Protein 1T1V (pdb70)

Organism: Mus musculus (NCBI:txid10090)

CATH classification: 3.40.30.10

Radius of gyration: 17.78 Å; Cα contacts (8 Å, |Δi|>4): 294; chains: 2; bounding box: 45×45×35 Å

B-factor: mean 20.64, std 8.02, range [5.97, 67.86]

Nearest PDB structures (foldseek):
  1t1v-assembly1_B  TM=9.843E-01  e=9.933E-17  Mus musculus
  1j0f-assembly1_A  TM=9.721E-01  e=2.301E-14  Mus musculus
  1sj6-assembly1_A  TM=8.785E-01  e=2.869E-13  Homo sapiens
  1u6t-assembly1_A  TM=9.109E-01  e=6.635E-08  Homo sapiens
  1wry-assembly1_A  TM=9.064E-01  e=1.681E-07  Homo sapiens

Foldseek 3Di:
DQLKEWEAAPDDPDPVRVVLQVVVVVVCVVVVHDYHYHHPVVDVVVVVLQCVLAVHNPDDDGWMARNSHTLGHSVSCVVCVVVVNNCVSNVVD/DAWKEWEAAPDDPDPVRVVLQVVLVVVCVVVVHDYHYHHCPPPVVSVVLQCVLQVHNPDDDGWMATHSHGLGHSVVCVVCVVVVNNCVSRVND

Solvent-accessible surface area: 10236 Å² total; per-residue (Å²): 211,26,29,3,43,0,0,8,13,76,113,29,88,27,177,121,25,106,40,53,26,34,5,0,17,62,2,0,45,6,66,148,22,90,51,112,103,14,34,14,53,140,64,86,64,49,84,86,66,2,66,105,40,19,66,69,112,172,8,64,6,3,7,0,1,24,32,134,94,63,16,0,50,42,111,86,0,15,78,4,4,78,126,98,36,10,115,117,29,0,108,61,103,137,109,19,4,56,0,2,10,13,79,103,37,76,40,185,116,21,98,42,38,18,27,7,0,19,60,1,0,47,4,46,168,27,150,43,60,97,21,65,15,33,176,64,98,73,61,86,65,70,2,60,101,28,16,68,55,114,168,6,68,8,3,11,0,0,22,28,118,123,76,16,0,48,45,132,89,0,15,85,3,8,76,121,84,57,7,76,103,24,0,107,76,97

Structure (mmCIF, N/CA/C/O backbone):
data_1T1V
#
_entry.id   1T1V
#
_cell.length_a   29.624
_cell.length_b   80.380
_cell.length_c   34.660
_cell.angle_alpha   90.00
_cell.angle_beta   93.96
_cell.angle_gamma   90.00
#
_symmetry.space_group_name_H-M   'P 1 21 1'
#
loop_
_entity.id
_entity.type
_entity.pdbx_description
1 polymer 'SH3 domain-binding glutamic acid-rich protein-like 3'
2 non-polymer GLYCEROL
3 non-polymer 'SULFATE ION'
4 non-polymer 'ACETIC ACID'
5 water water
#
loop_
_atom_site.group_PDB
_atom_site.id
_atom_site.type_symbol
_atom_site.label_atom_id
_atom_site.label_alt_id
_atom_site.label_comp_id
_atom_site.label_asym_id
_atom_site.label_entity_id
_atom_site.label_seq_id
_atom_site.pdbx_PDB_ins_code
_atom_site.Cartn_x
_atom_site.Cartn_y
_atom_site.Cartn_z
_atom_site.occupancy
_atom_site.B_iso_or_equiv
_atom_site.auth_seq_id
_atom_site.auth_comp_id
_atom_site.auth_asym_id
_atom_site.auth_atom_id
_atom_site.pdbx_PDB_model_num
ATOM 1 N N . MET A 1 1 ? -9.958 3.282 29.519 1.00 40.27 1 MET A N 1
ATOM 2 C CA . MET A 1 1 ? -10.152 4.583 28.798 1.00 40.69 1 MET A CA 1
ATOM 3 C C . MET A 1 1 ? -9.033 5.572 29.205 1.00 39.45 1 MET A C 1
ATOM 4 O O . MET A 1 1 ? -8.810 5.800 30.400 1.00 40.45 1 MET A O 1
ATOM 9 N N . SER A 1 2 ? -8.351 6.132 28.200 1.00 36.46 2 SER A N 1
ATOM 10 C CA . SER A 1 2 ? -7.182 6.992 28.382 1.00 34.25 2 SER A CA 1
ATOM 11 C C . SER A 1 2 ? -7.469 8.461 28.127 1.00 31.08 2 SER A C 1
ATOM 12 O O . SER A 1 2 ? -6.834 9.333 28.738 1.00 29.71 2 SER A O 1
ATOM 15 N N . GLY A 1 3 ? -8.388 8.719 27.190 1.00 26.84 3 GLY A N 1
ATOM 16 C CA . GLY A 1 3 ? -8.576 10.015 26.560 1.00 24.98 3 GLY A CA 1
ATOM 17 C C . GLY A 1 3 ? -7.677 10.158 25.322 1.00 21.92 3 GLY A C 1
ATOM 18 O O . GLY A 1 3 ? -7.815 11.127 24.574 1.00 21.64 3 GLY A O 1
ATOM 19 N N . LEU A 1 4 ? -6.743 9.224 25.168 1.00 20.67 4 LEU A N 1
ATOM 20 C CA . LEU A 1 4 ? -5.771 9.238 24.056 1.00 18.52 4 LEU A CA 1
ATOM 21 C C . LEU A 1 4 ? -6.439 8.896 22.733 1.00 18.09 4 LEU A C 1
ATOM 22 O O . LEU A 1 4 ? -7.242 8.015 22.673 1.00 17.77 4 LEU A O 1
ATOM 27 N N . ARG A 1 5 ? -6.107 9.673 21.732 1.00 15.51 5 ARG A N 1
ATOM 28 C CA . ARG A 1 5 ? -6.521 9.427 20.334 1.00 16.22 5 ARG A CA 1
ATOM 29 C C . ARG A 1 5 ? -5.294 9.457 19.445 1.00 15.76 5 ARG A C 1
ATOM 30 O O . ARG A 1 5 ? -4.428 10.304 19.575 1.00 15.67 5 ARG A O 1
ATOM 38 N N . VAL A 1 6 ? -5.275 8.552 18.491 1.00 14.53 6 VAL A N 1
ATOM 39 C CA . VAL A 1 6 ? -4.209 8.554 17.499 1.00 12.48 6 VAL A CA 1
ATOM 40 C C . VAL A 1 6 ? -4.861 8.775 16.149 1.00 13.62 6 VAL A C 1
ATOM 41 O O . VAL A 1 6 ? -5.641 7.942 15.694 1.00 15.36 6 VAL A O 1
ATOM 45 N N . TYR A 1 7 ? -4.534 9.901 15.503 1.00 12.23 7 TYR A N 1
ATOM 46 C CA . TYR A 1 7 ? -5.027 10.161 14.138 1.00 12.13 7 TYR A CA 1
ATOM 47 C C . TYR A 1 7 ? -4.211 9.322 13.157 1.00 14.70 7 TYR A C 1
ATOM 48 O O . TYR A 1 7 ? -2.993 9.257 13.236 1.00 13.92 7 TYR A O 1
ATOM 57 N N . SER A 1 8 ? -4.923 8.683 12.249 1.00 13.30 8 SER A N 1
ATOM 58 C CA . SER A 1 8 ? -4.396 7.731 11.322 1.00 15.25 8 SER A CA 1
ATOM 59 C C . SER A 1 8 ? -5.173 7.900 10.050 1.00 16.27 8 SER A C 1
ATOM 60 O O . SER A 1 8 ? -6.151 8.608 10.041 1.00 17.41 8 SER A O 1
ATOM 63 N N . THR A 1 9 ? -4.712 7.214 9.022 1.00 16.66 9 THR A N 1
ATOM 64 C CA . THR A 1 9 ? -5.485 7.082 7.789 1.00 16.02 9 THR A CA 1
ATOM 65 C C . THR A 1 9 ? -5.460 5.643 7.299 1.00 17.17 9 THR A C 1
ATOM 66 O O . THR A 1 9 ? -4.444 4.936 7.333 1.00 17.88 9 THR A O 1
ATOM 70 N N . SER A 1 10 ? -6.599 5.241 6.763 1.00 16.22 10 SER A N 1
ATOM 71 C CA . SER A 1 10 ? -6.778 3.889 6.304 1.00 18.09 10 SER A CA 1
ATOM 72 C C . SER A 1 10 ? -6.536 3.784 4.798 1.00 17.94 10 SER A C 1
ATOM 73 O O . SER A 1 10 ? -6.474 2.682 4.245 1.00 18.93 10 SER A O 1
ATOM 76 N N . VAL A 1 11 ? -6.336 4.936 4.183 1.00 19.70 11 VAL A N 1
ATOM 77 C CA . VAL A 1 11 ? -6.159 5.013 2.758 1.00 20.52 11 VAL A CA 1
ATOM 78 C C . VAL A 1 11 ? -5.090 6.049 2.460 1.00 19.75 11 VAL A C 1
ATOM 79 O O . VAL A 1 11 ? -5.326 7.237 2.629 1.00 21.67 11 VAL A O 1
ATOM 83 N N . THR A 1 12 ? -3.916 5.615 2.031 1.00 21.35 12 THR A N 1
ATOM 84 C CA . THR A 1 12 ? -2.843 6.521 1.641 1.00 22.25 12 THR A CA 1
ATOM 85 C C . THR A 1 12 ? -1.859 5.801 0.759 1.00 23.38 12 THR A C 1
ATOM 86 O O . THR A 1 12 ? -1.637 4.589 0.881 1.00 24.11 12 THR A O 1
ATOM 90 N N . GLY A 1 13 ? -1.237 6.566 -0.133 1.00 25.21 13 GLY A N 1
ATOM 91 C CA . GLY A 1 13 ? -0.170 6.049 -0.935 1.00 25.07 13 GLY A CA 1
ATOM 92 C C . GLY A 1 13 ? 1.191 6.322 -0.353 1.00 25.53 13 GLY A C 1
ATOM 93 O O . GLY A 1 13 ? 2.190 6.022 -0.981 1.00 26.90 13 GLY A O 1
ATOM 94 N N . SER A 1 14 ? 1.259 6.853 0.859 1.00 24.25 14 SER A N 1
ATOM 95 C CA . SER A 1 14 ? 2.548 7.214 1.441 1.00 24.46 14 SER A CA 1
ATOM 96 C C . SER A 1 14 ? 3.028 6.042 2.303 1.00 25.18 14 SER A C 1
ATOM 97 O O . SER A 1 14 ? 2.340 5.629 3.240 1.00 24.99 14 SER A O 1
ATOM 100 N N . ARG A 1 15 ? 4.164 5.482 1.929 1.00 25.95 15 ARG A N 1
ATOM 101 C CA . ARG A 1 15 ? 4.845 4.424 2.680 1.00 27.19 15 ARG A CA 1
ATOM 102 C C . ARG A 1 15 ? 5.311 4.961 4.039 1.00 26.08 15 ARG A C 1
ATOM 103 O O . ARG A 1 15 ? 5.375 4.218 5.035 1.00 27.19 15 ARG A O 1
ATOM 111 N N . GLU A 1 16 ? 5.663 6.234 4.066 1.00 25.39 16 GLU A N 1
ATOM 112 C CA . GLU A 1 16 ? 6.143 6.865 5.303 1.00 25.36 16 GLU A CA 1
ATOM 113 C C . GLU A 1 16 ? 4.996 6.956 6.308 1.00 23.18 16 GLU A C 1
ATOM 114 O O . GLU A 1 16 ? 5.202 6.696 7.470 1.00 22.33 16 GLU A O 1
ATOM 120 N N . ILE A 1 17 ? 3.810 7.366 5.868 1.00 20.36 17 ILE A N 1
ATOM 121 C CA . ILE A 1 17 ? 2.680 7.487 6.800 1.00 19.58 17 ILE A CA 1
ATOM 122 C C . ILE A 1 17 ? 2.302 6.095 7.321 1.00 19.52 17 ILE A C 1
ATOM 123 O O . ILE A 1 17 ? 2.064 5.932 8.511 1.00 18.59 17 ILE A O 1
ATOM 128 N N . LYS A 1 18 ? 2.217 5.122 6.427 1.00 18.64 18 LYS A N 1
ATOM 129 C CA . LYS A 1 18 ? 1.850 3.761 6.807 1.00 19.21 18 LYS A CA 1
ATOM 130 C C . LYS A 1 18 ? 2.816 3.211 7.85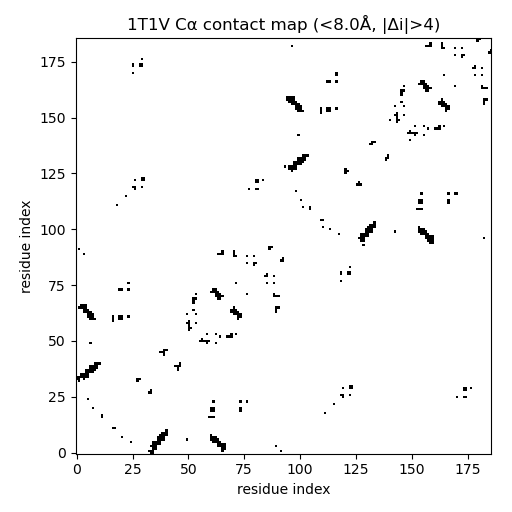2 1.00 19.52 18 LYS A C 1
ATOM 131 O O . LYS A 1 18 ? 2.383 2.657 8.833 1.00 19.62 18 LYS A O 1
ATOM 137 N N . SER A 1 19 ? 4.085 3.420 7.622 1.00 20.61 19 SER A N 1
ATOM 138 C CA . SER A 1 19 ? 5.133 2.908 8.469 1.00 21.06 19 SER A CA 1
ATOM 139 C C . SER A 1 19 ? 5.055 3.578 9.803 1.00 19.10 19 SER A C 1
ATOM 140 O O . SER A 1 19 ? 5.073 2.906 10.832 1.00 19.33 19 SER A O 1
ATOM 143 N N . GLN A 1 20 ? 4.920 4.889 9.807 1.00 17.25 20 GLN A N 1
ATOM 144 C CA . GLN A 1 20 ? 4.945 5.710 11.013 1.00 16.13 20 GLN A CA 1
ATOM 145 C C . GLN A 1 20 ? 3.728 5.481 11.908 1.00 16.10 20 GLN A C 1
ATOM 146 O O . GLN A 1 20 ? 3.837 5.339 13.139 1.00 14.10 20 GLN A O 1
ATOM 152 N N . GLN A 1 21 ? 2.535 5.450 11.331 1.00 14.20 21 GLN A N 1
ATOM 153 C CA . GLN A 1 21 ? 1.354 5.217 12.091 1.00 14.51 21 GLN A CA 1
ATOM 154 C C . GLN A 1 21 ? 1.351 3.776 12.639 1.00 16.70 21 GLN A C 1
ATOM 155 O O . GLN A 1 21 ? 0.894 3.589 13.768 1.00 16.25 21 GLN A O 1
ATOM 161 N N . SER A 1 22 ? 1.947 2.819 11.922 1.00 17.77 22 SER A N 1
ATOM 162 C CA . SER A 1 22 ? 1.983 1.423 12.391 1.00 19.69 22 SER A CA 1
ATOM 163 C C . SER A 1 22 ? 2.906 1.380 13.626 1.00 17.85 22 SER A C 1
ATOM 164 O O . SER A 1 22 ? 2.570 0.750 14.641 1.00 19.58 22 SER A O 1
ATOM 167 N N . GLU A 1 23 ? 4.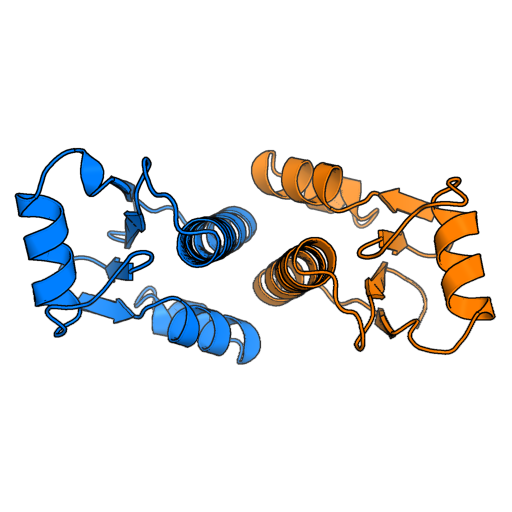031 2.032 13.514 1.00 17.91 23 GLU A N 1
ATOM 168 C CA . GLU A 1 23 ? 5.008 2.005 14.605 1.00 17.78 23 GLU A CA 1
ATOM 169 C C . GLU A 1 23 ? 4.426 2.621 15.892 1.00 17.14 23 GLU A C 1
ATOM 170 O O . GLU A 1 23 ? 4.534 2.033 16.991 1.00 15.55 23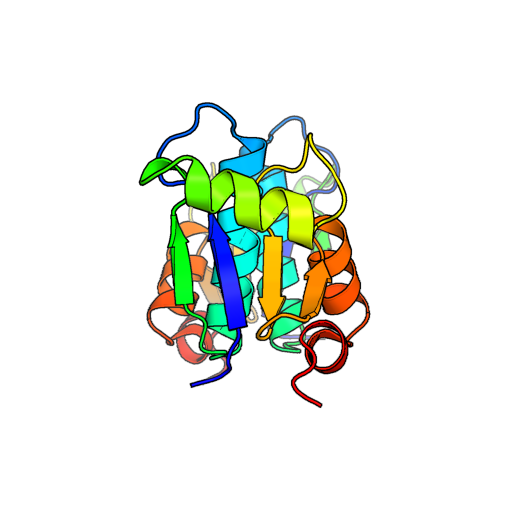 GLU A O 1
ATOM 176 N N . VAL A 1 24 ? 3.801 3.792 15.768 1.00 15.12 24 VAL A N 1
ATOM 177 C CA . VAL A 1 24 ? 3.127 4.403 16.928 1.00 14.51 24 VAL A CA 1
ATOM 178 C C . VAL A 1 24 ? 2.171 3.428 17.585 1.00 14.51 24 VAL A C 1
ATOM 179 O O . VAL A 1 24 ? 2.202 3.187 18.780 1.00 13.82 24 VAL A O 1
ATOM 183 N N . THR A 1 25 ? 1.215 2.891 16.838 1.00 12.56 25 THR A N 1
ATOM 184 C CA . THR A 1 25 ? 0.244 2.061 17.450 1.00 12.94 25 THR A CA 1
ATOM 185 C C . THR A 1 25 ? 0.762 0.713 17.994 1.00 11.80 25 THR A C 1
ATOM 186 O O . THR A 1 25 ? 0.202 0.208 18.938 1.00 13.26 25 THR A O 1
ATOM 190 N N . ARG A 1 26 ? 1.756 0.106 17.353 1.00 12.50 26 ARG A N 1
ATOM 191 C CA . ARG A 1 26 ? 2.351 -1.148 17.794 1.00 13.10 26 ARG A CA 1
ATOM 192 C C . ARG A 1 26 ? 3.126 -0.891 19.092 1.00 13.34 26 ARG A C 1
ATOM 193 O O . ARG A 1 26 ? 3.164 -1.742 19.981 1.00 14.11 26 ARG A O 1
ATOM 201 N N . ILE A 1 27 ? 3.736 0.288 19.179 1.00 12.11 27 ILE A N 1
ATOM 202 C CA . ILE A 1 27 ? 4.424 0.619 20.432 1.00 12.98 27 ILE A CA 1
ATOM 203 C C . ILE A 1 27 ? 3.392 0.805 21.585 1.00 13.82 27 ILE A C 1
ATOM 204 O O . ILE A 1 27 ? 3.587 0.296 22.695 1.00 16.06 27 ILE A O 1
ATOM 209 N N . LEU A 1 28 ? 2.291 1.527 21.326 1.00 14.31 28 LEU A N 1
ATOM 210 C CA . LEU A 1 28 ? 1.234 1.693 22.300 1.00 15.23 28 LEU A CA 1
ATOM 211 C C . LEU A 1 28 ? 0.625 0.332 22.703 1.00 16.98 28 LEU A C 1
ATOM 212 O O . LEU A 1 28 ? 0.336 0.067 23.861 1.00 17.05 28 LEU A O 1
ATOM 217 N N . ASP A 1 29 ? 0.406 -0.543 21.733 1.00 16.61 29 ASP A N 1
ATOM 218 C CA . ASP A 1 29 ? -0.157 -1.869 21.981 1.00 17.54 29 ASP A CA 1
ATOM 219 C C . ASP A 1 29 ? 0.789 -2.732 22.826 1.00 18.01 29 ASP A C 1
ATOM 220 O O . ASP A 1 29 ? 0.307 -3.455 23.692 1.00 19.77 29 ASP A O 1
ATOM 225 N N . GLY A 1 30 ? 2.079 -2.645 22.552 1.00 17.32 30 GLY A N 1
ATOM 226 C CA . GLY A 1 30 ? 3.157 -3.281 23.338 1.00 18.45 30 GLY A CA 1
ATOM 227 C C . GLY A 1 30 ? 3.094 -2.899 24.795 1.00 18.74 30 GLY A C 1
ATOM 228 O O . GLY A 1 30 ? 3.370 -3.751 25.677 1.00 20.65 30 GLY A O 1
ATOM 229 N N . LYS A 1 31 ? 2.766 -1.641 25.069 1.00 17.92 31 LYS A N 1
ATOM 230 C CA . LYS A 1 31 ? 2.706 -1.128 26.434 1.00 19.81 31 LYS A CA 1
ATOM 231 C C . LYS A 1 31 ? 1.329 -1.245 27.053 1.00 19.60 31 LYS A C 1
ATOM 232 O O . LYS A 1 31 ? 1.142 -0.823 28.208 1.00 22.95 31 LYS A O 1
ATOM 238 N N . ARG A 1 32 ? 0.347 -1.770 26.294 1.00 19.94 32 ARG A N 1
ATOM 239 C CA . ARG A 1 32 ? -1.024 -1.967 26.754 1.00 19.62 32 ARG A CA 1
ATOM 240 C C . ARG A 1 32 ? -1.717 -0.629 27.058 1.00 19.92 32 ARG A C 1
ATOM 241 O O . ARG A 1 32 ? -2.560 -0.526 27.948 1.00 22.36 32 ARG A O 1
ATOM 249 N N . ILE A 1 33 ? -1.373 0.404 26.288 1.00 18.69 33 ILE A N 1
ATOM 250 C CA . ILE A 1 33 ? -1.952 1.719 26.432 1.00 17.77 33 ILE A CA 1
ATOM 251 C C . ILE A 1 33 ? -3.149 1.771 25.474 1.00 19.21 33 ILE A C 1
ATOM 252 O O . ILE A 1 33 ? -3.016 1.526 24.313 1.00 19.85 33 ILE A O 1
ATOM 257 N N . GLN A 1 34 ? -4.292 2.051 26.051 1.00 21.28 34 GLN A N 1
ATOM 258 C CA . GLN A 1 34 ? -5.543 2.179 25.344 1.00 22.60 34 GLN A CA 1
ATOM 259 C C . GLN A 1 34 ? -5.592 3.524 24.610 1.00 20.02 34 GLN A C 1
ATOM 260 O O . GLN A 1 34 ? -5.136 4.563 25.151 1.00 19.87 34 GLN A O 1
ATOM 266 N N . TYR A 1 35 ? -6.169 3.543 23.398 1.00 17.60 35 TYR A N 1
ATOM 267 C CA . TYR A 1 35 ? -6.315 4.769 22.678 1.00 17.05 35 TYR A CA 1
ATOM 268 C C . TYR A 1 35 ? -7.466 4.521 21.667 1.00 16.48 35 TYR A C 1
ATOM 269 O O . TYR A 1 35 ? -7.702 3.405 21.273 1.00 17.51 35 TYR A O 1
ATOM 278 N N . GLN A 1 36 ? -8.121 5.567 21.281 1.00 16.59 36 GLN A N 1
ATOM 279 C CA . GLN A 1 36 ? -9.066 5.556 20.172 1.00 16.62 36 GLN A CA 1
ATOM 280 C C . GLN A 1 36 ? -8.312 5.828 18.875 1.00 16.62 36 GLN A C 1
ATOM 281 O O . GLN A 1 36 ? -7.611 6.830 18.738 1.00 16.93 36 GLN A O 1
ATOM 287 N N . LEU A 1 37 ? -8.490 4.973 17.865 1.00 18.06 37 LEU A N 1
ATOM 288 C CA . LEU A 1 37 ? -7.867 5.155 16.610 1.00 17.71 37 LEU A CA 1
ATOM 289 C C . LEU A 1 37 ? -8.871 5.899 15.729 1.00 18.91 37 LEU A C 1
ATOM 290 O O . LEU A 1 37 ? -9.951 5.391 15.548 1.00 19.87 37 LEU A O 1
ATOM 295 N N . VAL A 1 38 ? -8.507 7.096 15.293 1.00 17.00 38 VAL A N 1
ATOM 296 C CA . VAL A 1 38 ? -9.364 7.989 14.450 1.00 18.63 38 VAL A CA 1
ATOM 297 C C . VAL A 1 38 ? -8.837 7.933 13.033 1.00 19.15 38 VAL A C 1
ATOM 298 O O . VAL A 1 38 ? -7.667 8.223 12.806 1.00 22.02 38 VAL A O 1
ATOM 302 N N . ASP A 1 39 ? -9.678 7.628 12.042 1.00 18.14 39 ASP A N 1
ATOM 303 C CA . ASP A 1 39 ? -9.274 7.470 10.677 1.00 17.94 39 ASP A CA 1
ATOM 304 C C . ASP A 1 39 ? -9.742 8.724 9.931 1.00 17.38 39 ASP A C 1
ATOM 305 O O . ASP A 1 39 ? -10.944 8.921 9.762 1.00 18.09 39 ASP A O 1
ATOM 310 N N . ILE A 1 40 ? -8.820 9.560 9.507 1.00 16.16 40 ILE A N 1
ATOM 311 C CA . ILE A 1 40 ? -9.171 10.845 8.921 1.00 17.20 40 ILE A CA 1
ATOM 312 C C . ILE A 1 40 ? -9.684 10.699 7.489 1.00 19.85 40 ILE A C 1
ATOM 313 O O . ILE A 1 40 ? -10.134 11.662 6.942 1.00 21.17 40 ILE A O 1
ATOM 318 N N . SER A 1 41 ? -9.553 9.545 6.884 1.00 20.76 41 SER A N 1
ATOM 319 C CA . SER A 1 41 ? -10.057 9.392 5.524 1.00 23.14 41 SER A CA 1
ATOM 320 C C . SER A 1 41 ? -11.576 9.312 5.496 1.00 24.39 41 SER A C 1
ATOM 321 O O . SER A 1 41 ? -12.147 9.495 4.463 1.00 28.25 41 SER A O 1
ATOM 324 N N . GLN A 1 42 ? -12.191 9.089 6.648 1.00 27.71 42 GLN A N 1
ATOM 325 C CA . GLN A 1 42 ? -13.636 8.947 6.870 1.00 29.71 42 GLN A CA 1
ATOM 326 C C . GLN A 1 42 ? -14.347 10.292 6.808 1.00 29.96 42 GLN A C 1
ATOM 327 O O . GLN A 1 42 ? -15.493 10.373 6.298 1.00 29.90 42 GLN A O 1
ATOM 333 N N . ASP A 1 43 ? -13.589 11.332 7.115 1.00 28.96 43 ASP A N 1
ATOM 334 C CA . ASP A 1 43 ? -14.024 12.704 6.688 1.00 28.64 43 ASP A CA 1
ATOM 335 C C . ASP A 1 43 ? -13.046 13.821 6.999 1.00 26.45 43 ASP A C 1
ATOM 336 O O . ASP A 1 43 ? -12.236 13.785 7.931 1.00 24.72 43 ASP A O 1
ATOM 341 N N . ASN A 1 44 ? -13.157 14.823 6.152 1.00 24.13 44 ASN A N 1
ATOM 342 C CA . ASN A 1 44 ? -12.177 15.921 6.179 1.00 23.19 44 ASN A CA 1
ATOM 343 C C . ASN A 1 44 ? -12.302 16.782 7.438 1.00 21.95 44 ASN A C 1
ATOM 344 O O . ASN A 1 44 ? -11.345 17.491 7.766 1.00 19.60 44 ASN A O 1
ATOM 349 N N . ALA A 1 45 ? -13.459 16.730 8.082 1.00 19.30 45 ALA A N 1
ATOM 350 C CA . ALA A 1 45 ? -13.616 17.460 9.297 1.00 18.04 45 ALA A CA 1
ATOM 351 C C . ALA A 1 45 ? -12.658 16.864 10.334 1.00 18.20 45 ALA A C 1
ATOM 352 O O . ALA A 1 45 ? -12.192 17.582 11.225 1.00 17.65 45 ALA A O 1
ATOM 354 N N . LEU A 1 46 ? -12.352 15.563 10.231 1.00 18.27 46 LEU A N 1
ATOM 355 C CA . LEU A 1 46 ? -11.402 14.979 11.182 1.00 16.91 46 LEU A CA 1
ATOM 356 C C . LEU A 1 46 ? -9.981 15.391 10.845 1.00 17.23 46 LEU A C 1
ATOM 357 O O . LEU A 1 46 ? -9.200 15.707 11.731 1.00 15.31 46 LEU A O 1
ATOM 362 N N . ARG A 1 47 ? -9.635 15.388 9.571 1.00 16.60 47 ARG A N 1
ATOM 363 C CA . ARG A 1 47 ? -8.336 15.876 9.143 1.00 15.57 47 ARG A CA 1
ATOM 364 C C . ARG A 1 47 ? -8.154 17.338 9.613 1.00 14.86 47 ARG A C 1
ATOM 365 O O . ARG A 1 47 ? -7.074 17.732 10.135 1.00 15.29 47 ARG A O 1
ATOM 373 N N . ASP A 1 48 ? -9.219 18.141 9.484 1.00 15.02 48 ASP A N 1
ATOM 374 C CA . ASP A 1 48 ? -9.230 19.535 9.919 1.00 15.02 48 ASP A CA 1
ATOM 375 C C . ASP A 1 48 ? -8.911 19.616 11.425 1.00 13.87 48 ASP A C 1
ATOM 376 O O . ASP A 1 48 ? -8.109 20.449 11.813 1.00 14.55 48 ASP A O 1
ATOM 381 N N . GLU A 1 49 ? -9.562 18.777 12.230 1.00 13.73 49 GLU A N 1
ATOM 382 C CA . GLU A 1 49 ? -9.330 18.783 13.659 1.00 13.90 49 GLU A CA 1
ATOM 383 C C . GLU A 1 49 ? -7.889 18.432 13.978 1.00 12.69 49 GLU A C 1
ATOM 384 O O . GLU A 1 49 ? -7.257 19.093 14.800 1.00 15.12 49 GLU A O 1
ATOM 390 N N . MET A 1 50 ? -7.367 17.393 13.314 1.00 14.50 50 MET A N 1
ATOM 391 C CA . MET A 1 50 ? -5.983 16.980 13.556 1.00 11.80 50 MET A CA 1
ATOM 392 C C . MET A 1 50 ? -5.024 18.129 13.259 1.00 13.20 50 MET A C 1
ATOM 393 O O . MET A 1 50 ? -4.065 18.361 13.949 1.00 12.97 50 MET A O 1
ATOM 398 N N . ARG A 1 51 ? -5.271 18.849 12.198 1.00 12.04 51 ARG A N 1
ATOM 399 C CA . ARG A 1 51 ? -4.336 19.860 11.755 1.00 12.79 51 ARG A CA 1
ATOM 400 C C . ARG A 1 51 ? -4.382 21.076 12.687 1.00 13.73 51 ARG A C 1
ATOM 401 O O . ARG A 1 51 ? -3.323 21.679 12.929 1.00 11.78 51 ARG A O 1
ATOM 409 N N . THR A 1 52 ? -5.592 21.452 13.179 1.00 13.10 52 THR A N 1
ATOM 410 C CA . THR A 1 52 ? -5.630 22.612 14.036 1.00 12.74 52 THR A CA 1
ATOM 411 C C . THR A 1 52 ? -5.030 22.219 15.392 1.00 13.19 52 THR A C 1
ATOM 412 O O . THR A 1 52 ? -4.384 23.059 16.031 1.00 14.22 52 THR A O 1
ATOM 416 N N . LEU A 1 53 ? -5.234 20.984 15.826 1.00 12.34 53 LEU A N 1
ATOM 417 C CA . LEU A 1 53 ? -4.620 20.591 17.109 1.00 14.43 53 LEU A CA 1
ATOM 418 C C . LEU A 1 53 ? -3.110 20.524 17.024 1.00 14.86 53 LEU A C 1
ATOM 419 O O . LEU A 1 53 ? -2.395 20.859 18.032 1.00 13.94 53 LEU A O 1
ATOM 424 N N . ALA A 1 54 ? -2.588 20.040 15.890 1.00 11.99 54 ALA A N 1
ATOM 425 C CA . ALA A 1 54 ? -1.147 19.948 15.610 1.00 13.08 54 ALA A CA 1
ATOM 426 C C . ALA A 1 54 ? -0.500 21.303 15.296 1.00 13.28 54 ALA A C 1
ATOM 427 O O . ALA A 1 54 ? 0.733 21.391 15.126 1.00 13.86 54 ALA A O 1
ATOM 429 N N . GLY A 1 55 ? -1.330 22.330 15.073 1.00 13.65 55 GLY A N 1
ATOM 430 C CA . GLY A 1 55 ? -0.846 23.638 14.753 1.00 14.16 55 GLY A CA 1
ATOM 431 C C . GLY A 1 55 ? -0.162 23.739 13.414 1.00 15.55 55 GLY A C 1
ATOM 432 O O . GLY A 1 55 ? 0.706 24.589 13.246 1.00 17.45 55 GLY A O 1
ATOM 433 N N . ASN A 1 56 ? -0.547 22.928 12.431 1.00 14.53 56 ASN A N 1
ATOM 434 C CA . ASN A 1 56 ? 0.205 22.842 11.172 1.00 14.39 56 ASN A CA 1
ATOM 435 C C . ASN A 1 56 ? -0.769 22.451 10.042 1.00 14.03 56 ASN A C 1
ATOM 436 O O . ASN A 1 56 ? -1.242 21.313 10.016 1.00 15.34 56 ASN A O 1
ATOM 441 N N . PRO A 1 57 ? -1.071 23.365 9.135 1.00 14.39 57 PRO A N 1
ATOM 442 C CA . PRO A 1 57 ? -2.019 23.031 8.043 1.00 16.04 57 PRO A CA 1
ATOM 443 C C . PRO A 1 57 ? -1.525 21.968 7.047 1.00 16.75 57 PRO A C 1
ATOM 444 O O . PRO A 1 57 ? -2.282 21.530 6.136 1.00 16.39 57 PRO A O 1
ATOM 448 N N . LYS A 1 58 ? -0.286 21.547 7.194 1.00 15.64 58 LYS A N 1
ATOM 449 C CA . LYS A 1 58 ? 0.253 20.468 6.385 1.00 15.26 58 LYS A CA 1
ATOM 450 C C . LYS A 1 58 ? 0.512 19.132 7.110 1.00 15.71 58 LYS A C 1
ATOM 451 O O . LYS A 1 58 ? 1.062 18.187 6.544 1.00 16.01 58 LYS A O 1
ATOM 457 N N . ALA A 1 59 ? 0.103 19.075 8.378 1.00 15.58 59 ALA A N 1
ATOM 458 C CA . ALA A 1 59 ? 0.251 17.892 9.204 1.00 14.92 59 ALA A CA 1
ATOM 459 C C . ALA A 1 59 ? -0.395 16.669 8.585 1.00 17.11 59 ALA A C 1
ATOM 460 O O . ALA A 1 59 ? -1.488 16.732 8.040 1.00 16.51 59 ALA A O 1
ATOM 462 N N . THR A 1 60 ? 0.300 15.551 8.695 1.00 16.44 60 THR A N 1
ATOM 463 C CA . THR A 1 60 ? -0.178 14.231 8.255 1.00 17.17 60 THR A CA 1
ATOM 464 C C . THR A 1 60 ? -0.178 13.295 9.460 1.00 15.44 60 THR A C 1
ATOM 465 O O . THR A 1 60 ? 0.595 13.512 10.452 1.00 15.56 60 THR A O 1
ATOM 469 N N . PRO A 1 61 ? -0.922 12.216 9.392 1.00 15.63 61 PRO A N 1
ATOM 470 C CA . PRO A 1 61 ? -0.841 11.169 10.450 1.00 15.04 61 PRO A CA 1
ATOM 471 C C . PRO A 1 61 ? 0.560 10.525 10.491 1.00 16.38 61 PRO A C 1
ATOM 472 O O . PRO A 1 61 ? 1.297 10.568 9.504 1.00 15.56 61 PRO A O 1
ATOM 476 N N . PRO A 1 62 ? 0.937 9.945 11.617 1.00 14.78 62 PRO A N 1
ATOM 477 C CA . PRO A 1 62 ? 0.159 9.934 12.875 1.00 15.40 62 PRO A CA 1
ATOM 478 C C . PRO A 1 62 ? 0.292 11.209 13.713 1.00 13.79 62 PRO A C 1
ATOM 479 O O . PRO A 1 62 ? 1.291 11.921 13.709 1.00 14.09 62 PRO A O 1
ATOM 483 N N . GLN A 1 63 ? -0.769 11.526 14.431 1.00 13.35 63 GLN A N 1
ATOM 484 C CA . GLN A 1 63 ? -0.741 12.586 15.431 1.00 13.75 63 GLN A CA 1
ATOM 485 C C . GLN A 1 63 ? -1.480 12.087 16.633 1.00 14.14 63 GLN A C 1
ATOM 486 O O . GLN A 1 63 ? -2.441 11.355 16.580 1.00 15.51 63 GLN A O 1
ATOM 492 N N . ILE A 1 64 ? -0.965 12.454 17.812 1.00 14.22 64 ILE A N 1
ATOM 493 C CA . ILE A 1 64 ? -1.462 11.942 19.041 1.00 15.37 64 ILE A CA 1
ATOM 494 C C . ILE A 1 64 ? -1.972 13.076 19.930 1.00 14.45 64 ILE A C 1
ATOM 495 O O . ILE A 1 64 ? -1.299 14.122 20.064 1.00 14.47 64 ILE A O 1
ATOM 500 N N . VAL A 1 65 ? -3.145 12.890 20.503 1.00 15.42 65 VAL A N 1
ATOM 501 C CA . VAL A 1 65 ? -3.817 13.920 21.337 1.00 16.22 65 VAL A CA 1
ATOM 502 C C . VAL A 1 65 ? -4.309 13.219 22.572 1.00 17.19 65 VAL A C 1
ATOM 503 O O . VAL A 1 65 ? -4.702 12.050 22.528 1.00 17.54 65 VAL A O 1
ATOM 507 N N . ASN A 1 66 ? -4.294 13.899 23.709 1.00 19.16 66 ASN A N 1
ATOM 508 C CA . ASN A 1 66 ? -4.957 13.369 24.874 1.00 20.21 66 ASN A CA 1
ATOM 509 C C . ASN A 1 66 ? -6.052 14.369 25.234 1.00 22.62 66 ASN A C 1
ATOM 510 O O . ASN A 1 66 ? -5.794 15.427 25.791 1.00 24.79 66 ASN A O 1
ATOM 515 N N . GLY A 1 67 ? -7.283 14.082 24.835 1.00 23.69 67 GLY A N 1
ATOM 516 C CA . GLY A 1 67 ? -8.372 15.034 25.082 1.00 24.50 67 GLY A CA 1
ATOM 517 C C . GLY A 1 67 ? -8.307 16.163 24.083 1.00 25.50 67 GLY A C 1
ATOM 518 O O . GLY A 1 67 ? -8.408 15.909 22.920 1.00 28.37 67 GLY A O 1
ATOM 519 N N . ASN A 1 68 ? -8.162 17.414 24.534 1.00 26.72 68 ASN A N 1
ATOM 520 C CA . ASN A 1 68 ? -7.874 18.545 23.666 1.00 26.91 68 ASN A CA 1
ATOM 521 C C . ASN A 1 68 ? -6.402 18.952 23.667 1.00 26.60 68 ASN A C 1
ATOM 522 O O . ASN A 1 68 ? -6.049 19.899 22.971 1.00 27.51 68 ASN A O 1
ATOM 527 N N . HIS A 1 69 ? -5.571 18.236 24.435 1.00 24.58 69 HIS A N 1
ATOM 528 C CA . HIS A 1 69 ? -4.141 18.485 24.563 1.00 24.04 69 HIS A CA 1
ATOM 529 C C . HIS A 1 69 ? -3.334 17.713 23.509 1.00 21.21 69 HIS A C 1
ATOM 530 O O . HIS A 1 69 ? -3.222 16.489 23.586 1.00 21.22 69 HIS A O 1
ATOM 537 N N . TYR A 1 70 ? -2.761 18.435 22.556 1.00 18.78 70 TYR A N 1
ATOM 538 C CA . TYR A 1 70 ? -1.878 17.850 21.542 1.00 17.22 70 TYR A CA 1
ATOM 539 C C . TYR A 1 70 ? -0.623 17.299 22.210 1.00 17.83 70 TYR A C 1
ATOM 540 O O . TYR A 1 70 ? 0.009 17.987 23.001 1.00 18.13 70 TYR A O 1
ATOM 549 N N . CYS A 1 71 ? -0.315 16.045 21.957 1.00 17.69 71 CYS A N 1
ATOM 550 C CA . CYS A 1 71 ? 0.942 15.397 22.422 1.00 16.76 71 CYS A CA 1
ATOM 551 C C . CYS A 1 71 ? 2.084 15.455 21.428 1.00 17.31 71 CYS A C 1
ATOM 552 O O . CYS A 1 71 ? 3.228 15.663 21.824 1.00 17.38 71 CYS A O 1
ATOM 555 N N . GLY A 1 72 ? 1.849 15.236 20.133 1.00 14.51 72 GLY A N 1
ATOM 556 C CA . GLY A 1 72 ? 2.917 15.323 19.179 1.00 15.02 72 GLY A CA 1
ATOM 557 C C . GLY A 1 72 ? 2.713 14.440 17.987 1.00 14.90 72 GLY A C 1
ATOM 558 O O . GLY A 1 72 ? 1.681 13.817 17.893 1.00 16.86 72 GLY A O 1
ATOM 559 N N . ASP A 1 73 ? 3.725 14.379 17.145 1.00 14.85 73 ASP A N 1
ATOM 560 C CA . ASP A 1 73 ? 3.756 13.616 15.885 1.00 14.85 73 ASP A CA 1
ATOM 561 C C . ASP A 1 73 ? 4.726 12.406 16.042 1.00 14.46 73 ASP A C 1
ATOM 562 O O . ASP A 1 73 ? 5.234 12.116 17.173 1.00 15.19 73 ASP A O 1
ATOM 567 N N . TYR A 1 74 ? 5.047 11.764 14.932 1.00 14.85 74 TYR A N 1
ATOM 568 C CA . TYR A 1 74 ? 5.866 10.543 14.933 1.00 14.51 74 TYR A CA 1
ATOM 569 C C . TYR A 1 74 ? 7.158 10.823 15.618 1.00 15.44 74 TYR A C 1
ATOM 570 O O . TYR A 1 74 ? 7.563 10.124 16.508 1.00 15.50 74 TYR A O 1
ATOM 579 N N . GLU A 1 75 ? 7.814 11.881 15.170 1.00 15.51 75 GLU A N 1
ATOM 580 C CA . GLU A 1 75 ? 9.191 12.123 15.590 1.00 15.87 75 GLU A CA 1
ATOM 581 C C . GLU A 1 75 ? 9.238 12.421 17.034 1.00 15.10 75 GLU A C 1
ATOM 582 O O . GLU A 1 75 ? 10.179 11.987 17.676 1.00 16.37 75 GLU A O 1
ATOM 588 N N . LEU A 1 76 ? 8.304 13.181 17.547 1.00 13.49 76 LEU A N 1
ATOM 589 C CA . LEU A 1 76 ? 8.290 13.512 18.972 1.00 13.70 76 LEU A CA 1
ATOM 590 C C . LEU A 1 76 ? 7.967 12.256 19.817 1.00 14.73 76 LEU A C 1
ATOM 591 O O . LEU A 1 76 ? 8.488 12.030 20.920 1.00 13.69 76 LEU A O 1
ATOM 596 N N . PHE A 1 77 ? 7.061 11.449 19.313 1.00 12.48 77 PHE A N 1
ATOM 597 C CA . PHE A 1 77 ? 6.713 10.145 19.938 1.00 14.48 77 PHE A CA 1
ATOM 598 C C . PHE A 1 77 ? 7.950 9.226 20.035 1.00 15.23 77 PHE A C 1
ATOM 599 O O . PHE A 1 77 ? 8.266 8.739 21.131 1.00 15.53 77 PHE A O 1
ATOM 607 N N . VAL A 1 78 ? 8.695 9.089 18.937 1.00 15.01 78 VAL A N 1
ATOM 608 C CA . VAL A 1 78 ? 9.889 8.226 18.957 1.00 17.60 78 VAL A CA 1
ATOM 609 C C . VAL A 1 78 ? 10.907 8.784 19.923 1.00 17.60 78 VAL A C 1
ATOM 610 O O . VAL A 1 78 ? 11.551 8.001 20.617 1.00 18.25 78 VAL A O 1
ATOM 614 N N . GLU A 1 79 ? 11.061 10.107 19.981 1.00 18.48 79 GLU A N 1
ATOM 615 C CA . GLU A 1 79 ? 12.032 10.705 20.916 1.00 19.02 79 GLU A CA 1
ATOM 616 C C . GLU A 1 79 ? 11.651 10.381 22.342 1.00 18.89 79 GLU A C 1
ATOM 617 O O . GLU A 1 79 ? 12.529 10.121 23.157 1.00 20.93 79 GLU A O 1
ATOM 623 N N . ALA A 1 80 ? 10.364 10.380 22.634 1.00 17.13 80 ALA A N 1
ATOM 624 C CA . ALA A 1 80 ? 9.893 10.120 23.992 1.00 17.11 80 ALA A CA 1
ATOM 625 C C . ALA A 1 80 ? 10.174 8.640 24.352 1.00 18.74 80 ALA A C 1
ATOM 626 O O . ALA A 1 80 ? 10.623 8.338 25.437 1.00 17.96 80 ALA A O 1
ATOM 628 N N . VAL A 1 81 ? 9.914 7.722 23.433 1.00 18.18 81 VAL A N 1
ATOM 629 C CA . VAL A 1 81 ? 10.275 6.331 23.619 1.00 19.58 81 VAL A CA 1
ATOM 630 C C . VAL A 1 81 ? 11.763 6.203 23.880 1.00 20.63 81 VAL A C 1
ATOM 631 O O . VAL A 1 81 ? 12.164 5.557 24.845 1.00 21.53 81 VAL A O 1
ATOM 635 N N . GLU A 1 82 ? 12.602 6.804 23.046 1.00 22.17 82 GLU A N 1
ATOM 636 C CA . GLU A 1 82 ? 14.046 6.549 23.181 1.00 24.93 82 GLU A CA 1
ATOM 637 C C . GLU A 1 82 ? 14.629 7.198 24.418 1.00 26.32 82 GLU A C 1
ATOM 638 O O . GLU A 1 82 ? 15.654 6.738 24.921 1.00 26.59 82 GLU A O 1
ATOM 648 N N . GLN A 1 83 ? 13.945 8.185 24.971 1.00 28.17 83 GLN A N 1
ATOM 649 C CA . GLN A 1 83 ? 14.403 8.941 26.135 1.00 29.61 83 GLN A CA 1
ATOM 650 C C . GLN A 1 83 ? 13.648 8.534 27.416 1.00 29.51 83 GLN A C 1
ATOM 651 O O . GLN A 1 83 ? 13.834 9.115 28.457 1.00 29.47 83 GLN A O 1
ATOM 657 N N . ASP A 1 84 ? 12.801 7.511 27.329 1.00 30.09 84 ASP A N 1
ATOM 658 C CA . ASP A 1 84 ? 12.109 6.954 28.489 1.00 30.34 84 ASP A CA 1
ATOM 659 C C . ASP A 1 84 ? 11.147 7.936 29.160 1.00 30.18 84 ASP A C 1
ATOM 660 O O . ASP A 1 84 ? 11.063 7.992 30.405 1.00 30.15 84 ASP A O 1
ATOM 665 N N . THR A 1 85 ? 10.393 8.679 28.358 1.00 28.23 85 THR A N 1
ATOM 666 C CA . THR A 1 85 ? 9.504 9.714 28.874 1.00 27.24 85 THR A CA 1
ATOM 667 C C . THR A 1 85 ? 8.117 9.678 28.167 1.00 24.97 85 THR A C 1
ATOM 668 O O . THR A 1 85 ? 7.491 10.731 27.950 1.00 22.66 85 THR A O 1
ATOM 672 N N . LEU A 1 86 ? 7.663 8.472 27.838 1.00 23.86 86 LEU A N 1
ATOM 673 C CA . LEU A 1 86 ? 6.418 8.326 27.110 1.00 24.78 86 LEU A CA 1
ATOM 674 C C . LEU A 1 86 ? 5.234 8.712 27.964 1.00 24.73 86 LEU A C 1
ATOM 675 O O . LEU A 1 86 ? 4.275 9.306 27.482 1.00 23.56 86 LEU A O 1
ATOM 680 N N . GLN A 1 87 ? 5.264 8.397 29.253 1.00 25.62 87 GLN A N 1
ATOM 681 C CA . GLN A 1 87 ? 4.110 8.702 30.079 1.00 26.74 87 GLN A CA 1
ATOM 682 C C . GLN A 1 87 ? 3.875 10.214 30.192 1.00 25.46 87 GLN A C 1
ATOM 683 O O . GLN A 1 87 ? 2.738 10.678 30.243 1.00 26.36 87 GLN A O 1
ATOM 689 N N . GLU A 1 88 ? 4.954 10.984 30.233 1.00 25.29 88 GLU A N 1
ATOM 690 C CA . GLU A 1 88 ? 4.868 12.439 30.240 1.00 25.63 88 GLU A CA 1
ATOM 691 C C . GLU A 1 88 ? 4.391 12.968 28.861 1.00 23.48 88 GLU A C 1
ATOM 692 O O . GLU A 1 88 ? 3.525 13.832 28.786 1.00 24.42 88 GLU A O 1
ATOM 698 N N . PHE A 1 89 ? 4.948 12.409 27.797 1.00 21.09 89 PHE A N 1
ATOM 699 C CA . PHE A 1 89 ? 4.602 12.780 26.438 1.00 20.16 89 PHE A CA 1
ATOM 700 C C . PHE A 1 89 ? 3.113 12.614 26.218 1.00 19.47 89 PHE A C 1
ATOM 701 O O . PHE A 1 89 ? 2.491 13.381 25.479 1.00 20.84 89 PHE A O 1
ATOM 709 N N . LEU A 1 90 ? 2.564 11.538 26.759 1.00 19.46 90 LEU A N 1
ATOM 710 C CA . LEU A 1 90 ? 1.143 11.191 26.554 1.00 19.04 90 LEU A CA 1
ATOM 711 C C . LEU A 1 90 ? 0.217 11.853 27.573 1.00 21.30 90 LEU A C 1
ATOM 712 O O . LEU A 1 90 ? -0.979 11.734 27.465 1.00 21.06 90 LEU A O 1
ATOM 717 N N . LYS A 1 91 ? 0.804 12.533 28.572 1.00 23.79 91 LYS A N 1
ATOM 718 C CA . LYS A 1 91 ? 0.072 13.329 29.551 1.00 26.53 91 LYS A CA 1
ATOM 719 C C . LYS A 1 91 ? -0.802 12.376 30.372 1.00 28.38 91 LYS A C 1
ATOM 720 O O . LYS A 1 91 ? -1.939 12.690 30.762 1.00 27.83 91 LYS A O 1
ATOM 726 N N . LEU A 1 92 ? -0.247 11.189 30.572 1.00 31.34 92 LEU A N 1
ATOM 727 C CA . LEU A 1 92 ? -0.821 10.167 31.438 1.00 34.49 92 LEU A CA 1
ATOM 728 C C . LEU A 1 92 ? -0.367 10.397 32.894 1.00 36.30 92 LEU A C 1
ATOM 729 O O . LEU A 1 92 ? -1.045 9.963 33.817 1.00 36.44 92 LEU A O 1
ATOM 734 N N . ALA A 1 93 ? 0.776 11.056 33.077 1.00 38.63 93 ALA A N 1
ATOM 735 C CA . ALA A 1 93 ? 1.198 11.492 34.416 1.00 40.46 93 ALA A CA 1
ATOM 736 C C . ALA A 1 93 ? 0.657 12.899 34.669 1.00 41.58 93 ALA A C 1
ATOM 737 O O . ALA A 1 93 ? 1.403 13.802 35.075 1.00 44.00 93 ALA A O 1
ATOM 739 N N . MET B 1 1 ? 27.170 -10.484 28.675 1.00 18.28 1 MET B N 1
ATOM 740 C CA . MET B 1 1 ? 25.711 -10.747 28.499 1.00 18.83 1 MET B CA 1
ATOM 741 C C . MET B 1 1 ? 25.410 -12.028 27.769 1.00 19.91 1 MET B C 1
ATOM 742 O O . MET B 1 1 ? 26.101 -12.379 26.788 1.00 19.78 1 MET B O 1
ATOM 750 N N . SER B 1 2 ? 24.370 -12.734 28.223 1.00 18.89 2 SER B N 1
ATOM 751 C CA . SER B 1 2 ? 23.826 -13.869 27.489 1.00 19.27 2 SER B CA 1
ATOM 752 C C . SER B 1 2 ? 22.318 -13.798 27.560 1.00 19.18 2 SER B C 1
ATOM 753 O O . SER B 1 2 ? 21.743 -13.914 28.653 1.00 18.95 2 SER B O 1
ATOM 756 N N . GLY B 1 3 ? 21.641 -13.687 26.418 1.00 15.47 3 GLY B N 1
ATOM 757 C CA . GLY B 1 3 ? 20.206 -13.565 26.520 1.00 15.98 3 GLY B CA 1
ATOM 758 C C . GLY B 1 3 ? 19.658 -13.059 25.204 1.00 13.71 3 GLY B C 1
ATOM 759 O O . GLY B 1 3 ? 20.113 -13.448 24.165 1.00 14.19 3 GLY B O 1
ATOM 760 N N . LEU B 1 4 ? 18.693 -12.182 25.324 1.00 13.74 4 LEU B N 1
ATOM 761 C CA . LEU B 1 4 ? 17.958 -11.736 24.120 1.00 11.38 4 LEU B CA 1
ATOM 762 C C . LEU B 1 4 ? 18.858 -10.893 23.232 1.00 10.84 4 LEU B C 1
ATOM 763 O O . LEU B 1 4 ? 19.472 -9.909 23.651 1.00 11.50 4 LEU B O 1
ATOM 768 N N . ARG B 1 5 ? 18.747 -11.138 21.925 1.00 11.61 5 ARG B N 1
ATOM 769 C CA . ARG B 1 5 ? 19.581 -10.475 20.935 1.00 8.77 5 ARG B CA 1
ATOM 770 C C . ARG B 1 5 ? 18.715 -10.113 19.743 1.00 11.05 5 ARG B C 1
ATOM 771 O O . ARG B 1 5 ? 17.925 -10.943 19.351 1.00 12.04 5 ARG B O 1
ATOM 779 N N . VAL B 1 6 ? 18.945 -8.942 19.189 1.00 10.97 6 VAL B N 1
ATOM 780 C CA . VAL B 1 6 ? 18.348 -8.566 17.893 1.00 9.95 6 VAL B CA 1
ATOM 781 C C . VAL B 1 6 ? 19.486 -8.367 16.905 1.00 10.60 6 VAL B C 1
ATOM 782 O O . VAL B 1 6 ? 20.353 -7.525 17.091 1.00 11.19 6 VAL B O 1
ATOM 786 N N . TYR B 1 7 ? 19.406 -9.056 15.747 1.00 11.39 7 TYR B N 1
ATOM 787 C CA . TYR B 1 7 ? 20.308 -8.812 14.646 1.00 11.59 7 TYR B CA 1
ATOM 788 C C . TYR B 1 7 ? 19.754 -7.710 13.771 1.00 12.90 7 TYR B C 1
ATOM 789 O O . TYR B 1 7 ? 18.538 -7.769 13.425 1.00 11.80 7 TYR B O 1
ATOM 798 N N . SER B 1 8 ? 20.618 -6.728 13.481 1.00 12.72 8 SER B N 1
ATOM 799 C CA . SER B 1 8 ? 20.289 -5.522 12.698 1.00 12.97 8 SER B CA 1
ATOM 800 C C . SER B 1 8 ? 21.438 -5.207 11.786 1.00 13.99 8 SER B C 1
ATOM 801 O O . SER B 1 8 ? 22.490 -5.840 11.842 1.00 14.08 8 SER B O 1
ATOM 804 N N . THR B 1 9 ? 21.231 -4.238 10.883 1.00 14.37 9 THR B N 1
ATOM 805 C CA . THR B 1 9 ? 22.302 -3.694 10.071 1.00 15.18 9 THR B CA 1
ATOM 806 C C . THR B 1 9 ? 22.179 -2.187 10.037 1.00 15.54 9 THR B C 1
ATOM 807 O O . THR B 1 9 ? 21.099 -1.653 9.851 1.00 17.02 9 THR B O 1
ATOM 811 N N . SER B 1 10 ? 23.314 -1.533 10.166 1.00 15.89 10 SER B N 1
ATOM 812 C CA . SER B 1 10 ? 23.423 -0.086 10.124 1.00 15.62 10 SER B CA 1
ATOM 813 C C . SER B 1 10 ? 23.624 0.468 8.726 1.00 16.10 10 SER B C 1
ATOM 814 O O . SER B 1 10 ? 23.601 1.669 8.589 1.00 17.26 10 SER B O 1
ATOM 817 N N . VAL B 1 11 ? 23.908 -0.397 7.743 1.00 16.36 11 VAL B N 1
ATOM 818 C CA . VAL B 1 11 ? 24.152 0.090 6.365 1.00 17.46 11 VAL B CA 1
ATOM 819 C C . VAL B 1 11 ? 23.465 -0.845 5.404 1.00 17.36 11 VAL B C 1
ATOM 820 O O . VAL B 1 11 ? 23.792 -2.021 5.326 1.00 16.21 11 VAL B O 1
ATOM 824 N N . THR B 1 12 ? 22.460 -0.293 4.748 1.00 16.18 12 THR B N 1
ATOM 825 C CA . THR B 1 12 ? 21.684 -1.048 3.791 1.00 16.33 12 THR B CA 1
ATOM 826 C C . THR B 1 12 ? 20.810 -0.065 3.033 1.00 16.33 12 THR B C 1
ATOM 827 O O . THR B 1 12 ? 20.344 0.973 3.547 1.00 15.99 12 THR B O 1
ATOM 831 N N . GLY B 1 13 ? 20.489 -0.489 1.819 1.00 17.76 13 GLY 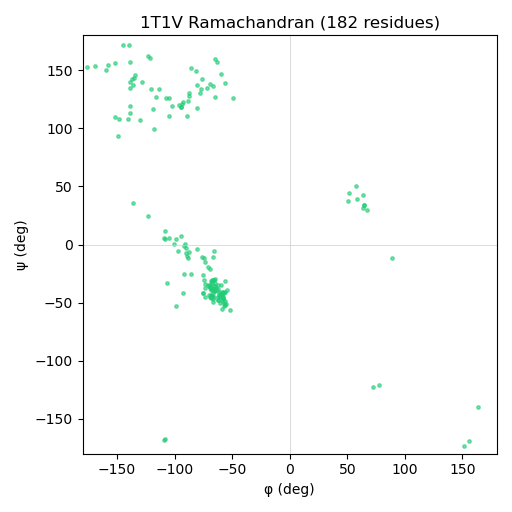B N 1
ATOM 832 C CA . GLY B 1 13 ? 19.616 0.244 0.933 1.00 18.50 13 GLY B CA 1
ATOM 833 C C . GLY B 1 13 ? 18.176 -0.140 1.095 1.00 19.57 13 GLY B C 1
ATOM 834 O O . GLY B 1 13 ? 17.288 0.523 0.511 1.00 20.76 13 GLY B O 1
ATOM 835 N N . SER B 1 14 ? 17.908 -1.186 1.890 1.00 17.76 14 SER B N 1
ATOM 836 C CA . SER B 1 14 ? 16.555 -1.706 2.032 1.00 15.86 14 SER B CA 1
ATOM 837 C C . SER B 1 14 ? 15.704 -0.892 2.997 1.00 17.32 14 SER B C 1
ATOM 838 O O . SER B 1 14 ? 15.962 -0.846 4.216 1.00 15.34 14 SER B O 1
ATOM 841 N N . ARG B 1 15 ? 14.638 -0.298 2.502 1.00 16.38 15 ARG B N 1
ATOM 842 C CA . ARG B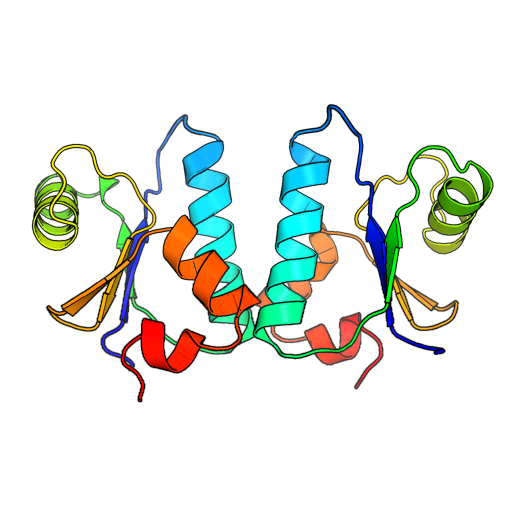 1 15 ? 13.718 0.460 3.331 1.00 18.62 15 ARG B CA 1
ATOM 843 C C . ARG B 1 15 ? 12.927 -0.473 4.224 1.00 18.29 15 ARG B C 1
ATOM 844 O O . ARG B 1 15 ? 12.614 -0.085 5.343 1.00 18.47 15 ARG B O 1
ATOM 852 N N . GLU B 1 16 ? 12.595 -1.678 3.741 1.00 18.21 16 GLU B N 1
ATOM 853 C CA . GLU B 1 16 ? 11.914 -2.704 4.513 1.00 17.90 16 GLU B CA 1
ATOM 854 C C . GLU B 1 16 ? 12.782 -3.040 5.754 1.00 16.58 16 GLU B C 1
ATOM 855 O O . GLU B 1 16 ? 12.283 -3.035 6.869 1.00 17.58 16 GLU B O 1
ATOM 861 N N . ILE B 1 17 ? 14.026 -3.415 5.510 1.00 16.40 17 ILE B N 1
ATOM 862 C CA . ILE B 1 17 ? 14.903 -3.820 6.637 1.00 16.00 17 ILE B CA 1
ATOM 863 C C . ILE B 1 17 ? 14.947 -2.667 7.664 1.00 16.27 17 ILE B C 1
ATOM 864 O O . ILE B 1 17 ? 14.764 -2.892 8.857 1.00 15.96 17 ILE B O 1
ATOM 869 N N . LYS B 1 18 ? 15.230 -1.449 7.218 1.00 16.13 18 LYS B N 1
ATOM 870 C CA . LYS B 1 18 ? 15.403 -0.307 8.115 1.00 15.94 18 LYS B CA 1
ATOM 871 C C . LYS B 1 18 ? 14.147 0.002 8.930 1.00 16.51 18 LYS B C 1
ATOM 872 O O . LYS B 1 18 ? 14.212 0.206 10.128 1.00 14.67 18 LYS B O 1
ATOM 878 N N . SER B 1 19 ? 12.985 -0.036 8.320 1.00 13.83 19 SER B N 1
ATOM 879 C CA . SER B 1 19 ? 11.728 0.169 8.981 1.00 15.56 19 SER B CA 1
ATOM 880 C C . SER B 1 19 ? 11.420 -0.967 9.941 1.00 16.13 19 SER B C 1
ATOM 881 O O . SER B 1 19 ? 10.926 -0.698 11.059 1.00 16.90 19 SER B O 1
ATOM 884 N N . GLN B 1 20 ? 11.641 -2.213 9.512 1.00 13.83 20 GLN B N 1
ATOM 885 C CA . GLN B 1 20 ? 11.315 -3.325 10.351 1.00 12.04 20 GLN B CA 1
ATOM 886 C C . GLN B 1 20 ? 12.212 -3.417 11.575 1.00 12.68 20 GLN B C 1
ATOM 887 O O . GLN B 1 20 ? 11.724 -3.656 12.687 1.00 12.79 20 GLN B O 1
ATOM 893 N N . GLN B 1 21 ? 13.534 -3.230 11.412 1.00 12.80 21 GLN B N 1
ATOM 894 C CA . GLN B 1 21 ? 14.468 -3.341 12.553 1.00 13.06 21 GLN B CA 1
ATOM 895 C C . GLN B 1 21 ? 14.226 -2.229 13.550 1.00 14.87 21 GLN B C 1
ATOM 896 O O . GLN B 1 21 ? 14.311 -2.440 14.768 1.00 15.35 21 GLN B O 1
ATOM 902 N N . SER B 1 22 ? 13.930 -1.033 13.043 1.00 15.28 22 SER B N 1
ATOM 903 C CA . SER B 1 22 ? 13.675 0.110 13.914 1.00 17.49 22 SER B CA 1
ATOM 904 C C . SER B 1 22 ? 12.388 -0.096 14.730 1.00 16.18 22 SER B C 1
ATOM 905 O O . SER B 1 22 ? 12.399 0.150 15.925 1.00 15.65 22 SER B O 1
ATOM 908 N N . GLU B 1 23 ? 11.332 -0.616 14.130 1.00 15.21 23 GLU B N 1
ATOM 909 C CA . GLU B 1 23 ? 10.123 -0.947 14.827 1.00 15.55 23 GLU B CA 1
ATOM 910 C C . GLU B 1 23 ? 10.372 -1.983 15.936 1.00 14.24 23 GLU B C 1
ATOM 911 O O . GLU B 1 23 ? 9.870 -1.791 17.010 1.00 14.07 23 GLU B O 1
ATOM 917 N N . VAL B 1 24 ? 11.165 -3.009 15.673 1.00 14.02 24 VAL B N 1
ATOM 918 C CA . VAL B 1 24 ? 11.396 -4.066 16.612 1.00 13.18 24 VAL B CA 1
ATOM 919 C C . VAL B 1 24 ? 12.151 -3.434 17.761 1.00 11.95 24 VAL B C 1
ATOM 920 O O . VAL B 1 24 ? 11.736 -3.592 18.954 1.00 11.99 24 VAL B O 1
ATOM 924 N N . THR B 1 25 ? 13.190 -2.708 17.434 1.00 11.86 25 THR B N 1
ATOM 925 C CA . THR B 1 25 ? 14.021 -2.221 18.588 1.00 12.76 25 THR B CA 1
ATOM 926 C C . THR B 1 25 ? 13.248 -1.154 19.410 1.00 12.65 25 THR B C 1
ATOM 927 O O . THR B 1 25 ? 13.426 -1.074 20.650 1.00 14.60 25 THR B O 1
ATOM 931 N N . ARG B 1 26 ? 12.436 -0.321 18.773 1.00 12.63 26 ARG B N 1
ATOM 932 C CA . ARG B 1 26 ? 11.637 0.724 19.461 1.00 12.92 26 ARG B CA 1
ATOM 933 C C . ARG B 1 26 ? 10.571 0.091 20.268 1.00 11.66 26 ARG B C 1
ATOM 934 O O . ARG B 1 26 ? 10.254 0.635 21.334 1.00 13.71 26 ARG B O 1
ATOM 942 N N . ILE B 1 27 ? 9.948 -1.009 19.811 1.00 10.62 27 ILE B N 1
ATOM 943 C CA . ILE B 1 27 ? 8.932 -1.695 20.628 1.00 12.06 27 ILE B CA 1
ATOM 944 C C . ILE B 1 27 ? 9.608 -2.198 21.922 1.00 11.48 27 ILE B C 1
ATOM 945 O O . ILE B 1 27 ? 9.035 -2.012 23.008 1.00 13.80 27 ILE B O 1
ATOM 950 N N . LEU B 1 28 ? 10.752 -2.841 21.766 1.00 12.70 28 LEU B N 1
ATOM 951 C CA . LEU B 1 28 ? 11.518 -3.342 22.929 1.00 11.49 28 LEU B CA 1
ATOM 952 C C . LEU B 1 28 ? 11.900 -2.218 23.816 1.00 13.59 28 LEU B C 1
ATOM 953 O O . LEU B 1 28 ? 11.790 -2.348 25.067 1.00 13.85 28 LEU B O 1
ATOM 958 N N . ASP B 1 29 ? 12.384 -1.116 23.267 1.00 12.40 29 ASP B N 1
ATOM 959 C CA . ASP B 1 29 ? 12.697 0.072 24.078 1.00 13.54 29 ASP B CA 1
ATOM 960 C C . ASP B 1 29 ? 11.478 0.609 24.838 1.00 13.85 29 ASP B C 1
ATOM 961 O O . ASP B 1 29 ? 11.582 0.965 26.010 1.00 15.03 29 ASP B O 1
ATOM 966 N N . GLY B 1 30 ? 10.317 0.656 24.185 1.00 13.31 30 GLY B N 1
ATOM 967 C CA . GLY B 1 30 ? 9.072 1.065 24.800 1.00 12.49 30 GLY B CA 1
ATOM 968 C C . GLY B 1 30 ? 8.701 0.165 25.972 1.00 13.79 30 GLY B C 1
ATOM 969 O O . GLY B 1 30 ? 8.162 0.703 26.936 1.00 15.86 30 GLY B O 1
ATOM 970 N N . LYS B 1 31 ? 8.996 -1.119 25.931 1.00 13.78 31 LYS B N 1
ATOM 971 C CA . LYS B 1 31 ? 8.629 -2.056 26.994 1.00 16.32 31 LYS B CA 1
ATOM 972 C C . LYS B 1 31 ? 9.758 -2.128 28.028 1.00 16.57 31 LYS B C 1
ATOM 973 O O . LYS B 1 31 ? 9.631 -2.835 29.019 1.00 18.23 31 LYS B O 1
ATOM 980 N N . ARG B 1 32 ? 10.864 -1.415 27.791 1.00 16.44 32 ARG B N 1
ATOM 981 C CA . ARG B 1 32 ? 12.049 -1.461 28.710 1.00 17.34 32 ARG B CA 1
ATOM 982 C C . ARG B 1 32 ? 12.605 -2.901 28.868 1.00 18.11 32 ARG B C 1
ATOM 983 O O . ARG B 1 32 ? 12.995 -3.359 29.942 1.00 17.28 32 ARG B O 1
ATOM 991 N N . ILE B 1 33 ? 12.615 -3.624 27.776 1.00 16.13 33 ILE B N 1
ATOM 992 C CA . ILE B 1 33 ? 13.200 -4.947 27.695 1.00 16.04 33 ILE B CA 1
ATOM 993 C C . ILE B 1 33 ? 14.640 -4.823 27.217 1.00 16.43 33 ILE B C 1
ATOM 994 O O . ILE B 1 33 ? 14.904 -4.221 26.214 1.00 17.19 33 ILE B O 1
ATOM 999 N N . GLN B 1 34 ? 15.549 -5.303 28.042 1.00 16.26 34 GLN B N 1
ATOM 1000 C CA . GLN B 1 34 ? 16.969 -5.369 27.690 1.00 16.10 34 GLN B CA 1
ATOM 1001 C C . GLN B 1 34 ? 17.231 -6.380 26.525 1.00 13.19 34 GLN B C 1
ATOM 1002 O O . GLN B 1 34 ? 16.768 -7.520 26.506 1.00 13.16 34 GLN B O 1
ATOM 1008 N N . TYR B 1 35 ? 18.064 -5.928 25.597 1.00 13.51 35 TYR B N 1
ATOM 1009 C CA . TYR B 1 35 ? 18.539 -6.798 24.526 1.00 12.83 35 TYR B CA 1
ATOM 1010 C C . TYR B 1 35 ? 19.922 -6.331 24.060 1.00 12.60 35 TYR B C 1
ATOM 1011 O O . TYR B 1 35 ? 20.281 -5.161 24.226 1.00 13.89 35 TYR B O 1
ATOM 1020 N N . GLN B 1 36 ? 20.657 -7.261 23.488 1.00 12.64 36 GLN B N 1
ATOM 1021 C CA . GLN B 1 36 ? 21.903 -6.986 22.771 1.00 13.45 36 GLN B CA 1
ATOM 1022 C C . GLN B 1 36 ? 21.577 -6.698 21.352 1.00 12.87 36 GLN B C 1
ATOM 1023 O O . GLN B 1 36 ? 21.036 -7.580 20.680 1.00 12.90 36 GLN B O 1
ATOM 1029 N N . LEU B 1 37 ? 21.997 -5.542 20.891 1.00 12.87 37 LEU B N 1
ATOM 1030 C CA . LEU B 1 37 ? 21.784 -5.146 19.486 1.00 11.83 37 LEU B CA 1
ATOM 1031 C C . LEU B 1 37 ? 23.069 -5.511 18.769 1.00 13.32 37 LEU B C 1
ATOM 1032 O O . LEU B 1 37 ? 24.113 -4.899 19.014 1.00 14.41 37 LEU B O 1
ATOM 1037 N N . VAL B 1 38 ? 22.980 -6.392 17.770 1.00 12.86 38 VAL B N 1
ATOM 1038 C CA . VAL B 1 38 ? 24.108 -6.823 16.996 1.00 12.52 38 VAL B CA 1
ATOM 1039 C C . VAL B 1 38 ? 23.968 -6.184 15.670 1.00 14.60 38 VAL B C 1
ATOM 1040 O O . VAL B 1 38 ? 22.883 -6.347 15.087 1.00 16.21 38 VAL B O 1
ATOM 1044 N N . ASP B 1 39 ? 24.992 -5.470 15.228 1.00 13.46 39 ASP B N 1
ATOM 1045 C CA . ASP B 1 39 ? 25.036 -4.858 13.874 1.00 14.09 39 ASP B CA 1
ATOM 1046 C C . ASP B 1 39 ? 25.914 -5.728 13.024 1.00 15.29 39 ASP B C 1
ATOM 1047 O O . ASP B 1 39 ? 27.148 -5.880 13.288 1.00 14.11 39 ASP B O 1
ATOM 1052 N N . ILE B 1 40 ? 25.311 -6.269 11.955 1.00 13.56 40 ILE B N 1
ATOM 1053 C CA . ILE B 1 40 ? 25.973 -7.245 11.086 1.00 14.67 40 ILE B CA 1
ATOM 1054 C C . ILE B 1 40 ? 26.745 -6.624 9.934 1.00 15.92 40 ILE B C 1
ATOM 1055 O O . ILE B 1 40 ? 27.424 -7.384 9.179 1.00 18.15 40 ILE B O 1
ATOM 1060 N N . SER B 1 41 ? 26.581 -5.334 9.725 1.00 18.05 41 SER B N 1
ATOM 1061 C CA . SER B 1 41 ? 27.182 -4.665 8.554 1.00 20.75 41 SER B CA 1
ATOM 1062 C C . SER B 1 41 ? 28.691 -4.982 8.358 1.00 22.66 41 SER B C 1
ATOM 1063 O O . SER B 1 41 ? 29.476 -4.860 9.288 1.00 22.69 41 SER B O 1
ATOM 1066 N N . GLN B 1 42 ? 29.055 -5.443 7.167 1.00 23.66 42 GLN B N 1
ATOM 1067 C CA . GLN B 1 42 ? 30.439 -5.743 6.767 1.00 25.47 42 GLN B CA 1
ATOM 1068 C C . GLN B 1 42 ? 31.169 -6.643 7.754 1.00 25.22 42 GLN B C 1
ATOM 1069 O O . GLN B 1 42 ? 32.376 -6.438 8.078 1.00 26.43 42 GLN B O 1
ATOM 1075 N N . ASP B 1 43 ? 30.456 -7.675 8.179 1.00 22.59 43 ASP B N 1
ATOM 1076 C CA . ASP B 1 43 ? 31.050 -8.754 8.931 1.00 21.81 43 ASP B CA 1
ATOM 1077 C C . ASP B 1 43 ? 30.252 -10.023 8.572 1.00 21.41 43 ASP B C 1
ATOM 1078 O O . ASP B 1 43 ? 29.226 -10.340 9.181 1.00 21.69 43 ASP B O 1
ATOM 1083 N N . ASN B 1 44 ? 30.761 -10.733 7.572 1.00 21.68 44 ASN B N 1
ATOM 1084 C CA . ASN B 1 44 ? 30.107 -11.920 7.073 1.00 21.14 44 ASN B CA 1
ATOM 1085 C C . ASN B 1 44 ? 29.842 -12.987 8.136 1.00 18.56 44 ASN B C 1
ATOM 1086 O O . ASN B 1 44 ? 28.880 -13.691 8.088 1.00 17.94 44 ASN B O 1
ATOM 1091 N N . ALA B 1 45 ? 30.697 -13.112 9.181 1.00 16.40 45 ALA B N 1
ATOM 1092 C CA . ALA B 1 45 ? 30.449 -14.071 10.185 1.00 16.33 45 ALA B CA 1
ATOM 1093 C C . ALA B 1 45 ? 29.190 -13.800 10.998 1.00 13.74 45 ALA B C 1
ATOM 1094 O O . ALA B 1 45 ? 28.514 -14.724 11.392 1.00 15.56 45 ALA B O 1
ATOM 1096 N N . LEU B 1 46 ? 28.907 -12.522 11.236 1.00 14.19 46 LEU B N 1
ATOM 1097 C CA . LEU B 1 46 ? 27.723 -12.120 11.945 1.00 13.12 46 LEU B CA 1
ATOM 1098 C C . LEU B 1 46 ? 26.496 -12.380 11.099 1.00 12.94 46 LEU B C 1
ATOM 1099 O O . LEU B 1 46 ? 25.529 -12.903 11.553 1.00 12.76 46 LEU B O 1
ATOM 1104 N N . ARG B 1 47 ? 26.618 -12.006 9.870 1.00 13.16 47 ARG B N 1
ATOM 1105 C CA . ARG B 1 47 ? 25.501 -12.297 8.921 1.00 14.71 47 ARG B CA 1
ATOM 1106 C C . ARG B 1 47 ? 25.231 -13.777 8.852 1.00 16.07 47 ARG B C 1
ATOM 1107 O O . ARG B 1 47 ? 24.084 -14.208 8.899 1.00 15.98 47 ARG B O 1
ATOM 1115 N N . ASP B 1 48 ? 26.286 -14.577 8.786 1.00 17.53 48 ASP B N 1
ATOM 1116 C CA . ASP B 1 48 ? 26.111 -16.025 8.716 1.00 17.61 48 ASP B CA 1
ATOM 1117 C C . ASP B 1 48 ? 25.536 -16.602 10.005 1.00 16.78 48 ASP B C 1
ATOM 1118 O O . ASP B 1 48 ? 24.777 -17.543 9.991 1.00 16.14 48 ASP B O 1
ATOM 1123 N N . GLU B 1 49 ? 25.957 -16.071 11.173 1.00 15.65 49 GLU B N 1
ATOM 1124 C CA . GLU B 1 49 ? 25.403 -16.545 12.416 1.0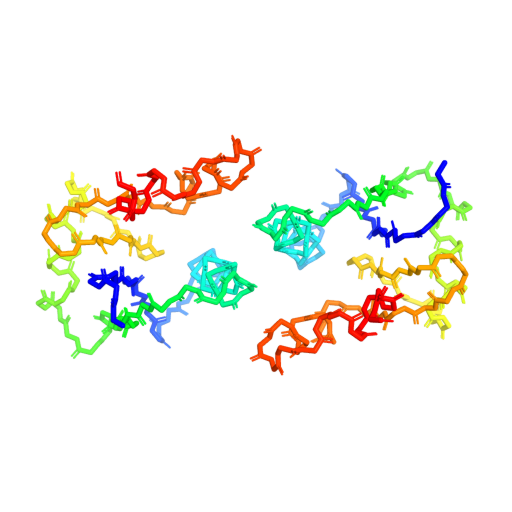0 17.13 49 GLU B CA 1
ATOM 1125 C C . GLU B 1 49 ? 23.906 -16.298 12.491 1.00 15.89 49 GLU B C 1
ATOM 1126 O O . GLU B 1 49 ? 23.155 -17.151 12.901 1.00 15.17 49 GLU B O 1
ATOM 1132 N N . MET B 1 50 ? 23.496 -15.106 12.087 1.00 15.77 50 MET B N 1
ATOM 1133 C CA . MET B 1 50 ? 22.091 -14.755 12.069 1.00 16.69 50 MET B CA 1
ATOM 1134 C C . MET B 1 50 ? 21.346 -15.741 11.178 1.00 16.33 50 MET B C 1
ATOM 1135 O O . MET B 1 50 ? 20.304 -16.265 11.562 1.00 15.50 50 MET B O 1
ATOM 1140 N N . ARG B 1 51 ? 21.906 -15.996 10.021 1.00 15.51 51 ARG B N 1
ATOM 1141 C CA . ARG B 1 51 ? 21.228 -16.927 9.087 1.00 17.29 51 ARG B CA 1
ATOM 1142 C C . ARG B 1 51 ? 21.130 -18.381 9.521 1.00 17.20 51 ARG B C 1
ATOM 1143 O O . ARG B 1 51 ? 20.159 -19.070 9.275 1.00 17.55 51 ARG B O 1
ATOM 1151 N N . THR B 1 52 ? 22.131 -18.827 10.300 1.00 16.27 52 THR B N 1
ATOM 1152 C CA . THR B 1 52 ? 22.211 -20.155 10.813 1.00 18.59 52 THR B CA 1
ATOM 1153 C C . THR B 1 52 ? 21.191 -20.319 11.914 1.00 18.35 52 THR B C 1
ATOM 1154 O O . THR B 1 52 ? 20.434 -21.298 11.962 1.00 20.47 52 THR B O 1
ATOM 1158 N N . LEU B 1 53 ? 21.122 -19.331 12.814 1.00 16.57 53 LEU B N 1
ATOM 1159 C CA . LEU B 1 53 ? 20.112 -19.352 13.880 1.00 18.55 53 LEU B CA 1
ATOM 1160 C C . LEU B 1 53 ? 18.640 -19.302 13.383 1.00 17.88 53 LEU B C 1
ATOM 1161 O O . LEU B 1 53 ? 17.784 -19.971 13.955 1.00 16.81 53 LEU B O 1
ATOM 1166 N N . ALA B 1 54 ? 18.397 -18.578 12.311 1.00 18.75 54 ALA B N 1
ATOM 1167 C CA . ALA B 1 54 ? 17.077 -18.458 11.678 1.00 19.85 54 ALA B CA 1
ATOM 1168 C C . ALA B 1 54 ? 16.752 -19.628 10.786 1.00 21.05 54 ALA B C 1
ATOM 1169 O O . ALA B 1 54 ? 15.613 -19.721 10.255 1.00 22.05 54 ALA B O 1
ATOM 1171 N N . GLY B 1 55 ? 17.717 -20.543 10.628 1.00 21.96 55 GLY B N 1
ATOM 1172 C CA . GLY B 1 55 ? 17.578 -21.674 9.718 1.00 23.02 55 GLY B CA 1
ATOM 1173 C C . GLY B 1 55 ? 17.147 -21.282 8.317 1.00 23.39 55 GLY B C 1
ATOM 1174 O O . GLY B 1 55 ? 16.359 -21.998 7.671 1.00 25.01 55 GLY B O 1
ATOM 1175 N N . ASN B 1 56 ? 17.639 -20.160 7.831 1.00 23.43 56 ASN B N 1
ATOM 1176 C CA . ASN B 1 56 ? 17.243 -19.663 6.527 1.00 24.22 56 ASN B CA 1
ATOM 1177 C C . ASN B 1 56 ? 18.437 -18.899 5.897 1.00 24.37 56 ASN B C 1
ATOM 1178 O O . ASN B 1 56 ? 18.807 -17.786 6.311 1.00 22.13 56 ASN B O 1
ATOM 1183 N N . PRO B 1 57 ? 19.070 -19.483 4.881 1.00 25.09 57 PRO B N 1
ATOM 1184 C CA . PRO B 1 57 ? 20.278 -18.907 4.309 1.00 25.31 57 PRO B CA 1
ATOM 1185 C C . PRO B 1 57 ? 20.060 -17.559 3.593 1.00 24.82 57 PRO B C 1
ATOM 1186 O O . PRO B 1 57 ? 21.012 -16.866 3.265 1.00 25.38 57 PRO B O 1
ATOM 1190 N N . LYS B 1 58 ? 18.801 -17.180 3.382 1.00 24.88 58 LYS B N 1
ATOM 1191 C CA . LYS B 1 58 ? 18.471 -15.890 2.822 1.00 24.21 58 LYS B CA 1
ATOM 1192 C C . LYS B 1 58 ? 17.847 -14.944 3.842 1.00 22.67 58 LYS B C 1
ATOM 1193 O O . LYS B 1 58 ? 17.336 -13.895 3.479 1.00 23.89 58 LYS B O 1
ATOM 1199 N N . ALA B 1 59 ? 17.884 -15.284 5.127 1.00 20.88 59 ALA B N 1
ATOM 1200 C CA . ALA B 1 59 ? 17.292 -14.378 6.104 1.00 19.72 59 ALA B CA 1
ATOM 1201 C C . ALA B 1 59 ? 17.981 -13.001 6.058 1.00 18.88 59 ALA B C 1
ATOM 1202 O O . ALA B 1 59 ? 19.160 -12.889 5.760 1.00 18.95 59 ALA B O 1
ATOM 1204 N N . THR B 1 60 ? 17.188 -11.956 6.326 1.00 18.26 60 THR B N 1
ATOM 1205 C CA . THR B 1 60 ? 17.677 -10.583 6.506 1.00 18.41 60 THR B CA 1
ATOM 1206 C C . THR B 1 60 ? 17.237 -10.062 7.902 1.00 16.67 60 THR B C 1
ATOM 1207 O O . THR B 1 60 ? 16.266 -10.550 8.473 1.00 15.51 60 THR B O 1
ATOM 1211 N N . PRO B 1 61 ? 17.884 -9.005 8.389 1.00 16.10 61 PRO B N 1
ATOM 1212 C CA . PRO B 1 61 ? 17.422 -8.437 9.690 1.00 15.04 61 PRO B CA 1
ATOM 1213 C C . PRO B 1 61 ? 15.999 -7.857 9.530 1.00 15.13 61 PRO B C 1
ATOM 1214 O O . PRO B 1 61 ? 15.59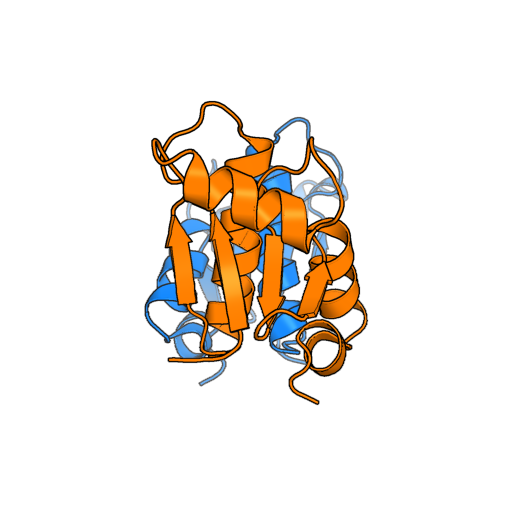7 -7.510 8.365 1.00 14.64 61 PRO B O 1
ATOM 1218 N N . PRO B 1 62 ? 15.259 -7.678 10.617 1.00 13.78 62 PRO B N 1
ATOM 1219 C CA . PRO B 1 62 ? 15.732 -8.028 11.982 1.00 13.84 62 PRO B CA 1
ATOM 1220 C C . PRO B 1 62 ? 15.447 -9.483 12.264 1.00 12.64 62 PRO B C 1
ATOM 1221 O O . PRO B 1 62 ? 14.514 -10.110 11.701 1.00 11.36 62 PRO B O 1
ATOM 1225 N N . GLN B 1 63 ? 16.282 -10.098 13.129 1.00 8.35 63 GLN B N 1
ATOM 1226 C CA . GLN B 1 63 ? 16.065 -11.454 13.508 1.00 10.45 63 GLN B CA 1
ATOM 1227 C C . GLN B 1 63 ? 16.345 -11.495 14.979 1.00 10.81 63 GLN B C 1
ATOM 1228 O O . GLN B 1 63 ? 17.342 -10.878 15.364 1.00 13.00 63 GLN B O 1
ATOM 1234 N N . ILE B 1 64 ? 15.492 -12.144 15.759 1.00 10.80 64 ILE B N 1
ATOM 1235 C CA . ILE B 1 64 ? 15.589 -12.157 17.181 1.00 11.79 64 ILE B CA 1
ATOM 1236 C C . ILE B 1 64 ? 15.917 -13.568 17.704 1.00 11.10 64 ILE B C 1
ATOM 1237 O O . ILE B 1 64 ? 15.318 -14.554 17.278 1.00 11.27 64 ILE B O 1
ATOM 1242 N N . VAL B 1 65 ? 16.879 -13.655 18.631 1.00 11.25 65 VAL B N 1
ATOM 1243 C CA . VAL B 1 65 ? 17.260 -14.920 19.245 1.00 13.24 65 VAL B CA 1
ATOM 1244 C C . VAL B 1 65 ? 17.484 -14.712 20.760 1.00 11.91 65 VAL B C 1
ATOM 1245 O O . VAL B 1 65 ? 17.742 -13.579 21.191 1.00 14.26 65 VAL B O 1
ATOM 1249 N N . ASN B 1 66 ? 17.380 -15.744 21.582 1.00 13.33 66 ASN B N 1
ATOM 1250 C CA . ASN B 1 66 ? 17.618 -15.639 23.019 1.00 14.74 66 ASN B CA 1
ATOM 1251 C C . ASN B 1 66 ? 18.577 -16.779 23.291 1.00 14.94 66 ASN B C 1
ATOM 1252 O O . ASN B 1 66 ? 18.219 -17.970 23.261 1.00 15.73 66 ASN B O 1
ATOM 1257 N N . GLY B 1 67 ? 19.838 -16.425 23.544 1.00 18.09 67 GLY B N 1
ATOM 1258 C CA . GLY B 1 67 ? 20.849 -17.438 23.621 1.00 18.67 67 GLY B CA 1
ATOM 1259 C C . GLY B 1 67 ? 21.127 -17.957 22.235 1.00 18.36 67 GLY B C 1
ATOM 1260 O O . GLY B 1 67 ? 21.460 -17.184 21.376 1.00 20.33 67 GLY B O 1
ATOM 1261 N N . ASN B 1 68 ? 20.977 -19.246 22.029 1.00 19.82 68 ASN B N 1
ATOM 1262 C CA . ASN B 1 68 ? 21.063 -19.834 20.715 1.00 21.29 68 ASN B CA 1
ATOM 1263 C C . ASN B 1 68 ? 19.703 -20.275 20.233 1.00 21.47 68 ASN B C 1
ATOM 1264 O O . ASN B 1 68 ? 19.639 -20.913 19.150 1.00 22.83 68 ASN B O 1
ATOM 1269 N N . HIS B 1 69 ? 18.662 -19.968 21.022 1.00 20.54 69 HIS B N 1
ATOM 1270 C CA . HIS B 1 69 ? 17.250 -20.283 20.620 1.00 20.87 69 HIS B CA 1
ATOM 1271 C C . HIS B 1 69 ? 16.802 -19.250 19.627 1.00 19.16 69 HIS B C 1
ATOM 1272 O O . HIS B 1 69 ? 16.827 -18.050 19.890 1.00 18.91 69 HIS B O 1
ATOM 1279 N N . TYR B 1 70 ? 16.255 -19.661 18.509 1.00 18.75 70 TYR B N 1
ATOM 1280 C CA . TYR B 1 70 ? 15.679 -18.700 17.634 1.00 16.22 70 TYR B CA 1
ATOM 1281 C C . TYR B 1 70 ? 14.288 -18.321 18.116 1.00 16.34 70 TYR B C 1
ATOM 1282 O O . TYR B 1 70 ? 13.472 -19.203 18.451 1.00 19.17 70 TYR B O 1
ATOM 1291 N N . CYS B 1 71 ? 13.973 -17.015 18.076 1.00 14.59 71 CYS B N 1
ATOM 1292 C CA . CYS B 1 71 ? 12.648 -16.531 18.421 1.00 13.26 71 CYS B CA 1
ATOM 1293 C C . CYS B 1 71 ? 11.851 -16.296 17.164 1.00 13.83 71 CYS B C 1
ATOM 1294 O O . CYS B 1 71 ? 10.748 -16.802 17.014 1.00 15.77 71 CYS B O 1
ATOM 1297 N N . GLY B 1 72 ? 12.404 -15.520 16.218 1.00 13.30 72 GLY B N 1
ATOM 1298 C CA . GLY B 1 72 ? 11.659 -15.326 14.993 1.00 13.46 72 GLY B CA 1
ATOM 1299 C C . GLY B 1 72 ? 12.040 -14.041 14.283 1.00 13.07 72 GLY B C 1
ATOM 1300 O O . GLY B 1 72 ? 12.992 -13.364 14.643 1.00 13.13 72 GLY B O 1
ATOM 1301 N N . ASP B 1 73 ? 11.267 -13.677 13.284 1.00 11.56 73 ASP B N 1
ATOM 1302 C CA . ASP B 1 73 ? 11.508 -12.452 12.513 1.00 14.10 73 ASP B CA 1
ATOM 1303 C C . ASP B 1 73 ? 10.492 -11.370 12.782 1.00 13.42 73 ASP B C 1
ATOM 1304 O O . ASP B 1 73 ? 9.713 -11.465 13.720 1.00 12.29 73 ASP B O 1
ATOM 1309 N N . TYR B 1 74 ? 10.485 -10.332 11.948 1.00 13.35 74 TYR B N 1
ATOM 1310 C CA . TYR B 1 74 ? 9.613 -9.208 12.135 1.00 13.60 74 TYR B CA 1
ATOM 1311 C C . TYR B 1 74 ? 8.124 -9.630 12.202 1.00 15.63 74 TYR B C 1
ATOM 1312 O O . TYR B 1 74 ? 7.395 -9.173 13.047 1.00 12.45 74 TYR B O 1
ATOM 1321 N N . GLU B 1 75 ? 7.694 -10.438 11.250 1.00 17.10 75 GLU B N 1
ATOM 1322 C CA . GLU B 1 75 ? 6.273 -10.806 11.164 1.00 17.53 75 GLU B CA 1
ATOM 1323 C C . GLU B 1 75 ? 5.757 -11.471 12.433 1.00 16.11 75 GLU B C 1
ATOM 1324 O O . GLU B 1 75 ? 4.691 -11.109 12.951 1.00 16.70 75 GLU B O 1
ATOM 1330 N N . LEU B 1 76 ? 6.538 -12.434 12.953 1.00 14.76 76 LEU B N 1
ATOM 1331 C CA . LEU B 1 76 ? 6.171 -13.145 14.175 1.00 15.22 76 LEU B CA 1
ATOM 1332 C C . LEU B 1 76 ? 6.360 -12.319 15.478 1.00 14.58 76 LEU B C 1
ATOM 1333 O O . LEU B 1 76 ? 5.609 -12.472 16.435 1.00 11.34 76 LEU B O 1
ATOM 1338 N N . PHE B 1 77 ? 7.347 -11.417 15.478 1.00 12.60 77 PHE B N 1
ATOM 1339 C CA . PHE B 1 77 ? 7.479 -10.438 16.548 1.00 13.11 77 PHE B CA 1
ATOM 1340 C C . PHE B 1 77 ? 6.251 -9.539 16.633 1.00 13.96 77 PHE B C 1
ATOM 1341 O O . PHE B 1 77 ? 5.624 -9.395 17.679 1.00 12.32 77 PHE B O 1
ATOM 1349 N N . VAL B 1 78 ? 5.838 -8.970 15.506 1.00 13.20 78 VAL B N 1
ATOM 1350 C CA . VAL B 1 78 ? 4.655 -8.116 15.580 1.00 15.40 78 VAL B CA 1
ATOM 1351 C C . VAL B 1 78 ? 3.390 -8.916 15.900 1.00 12.92 78 VAL B C 1
ATOM 1352 O O . VAL B 1 78 ? 2.518 -8.380 16.581 1.00 12.90 78 VAL B O 1
ATOM 1356 N N . GLU B 1 79 ? 3.329 -10.202 15.469 1.00 13.36 79 GLU B N 1
ATOM 1357 C CA . GLU B 1 79 ? 2.182 -11.006 15.858 1.00 11.92 79 GLU B CA 1
ATOM 1358 C C . GLU B 1 79 ? 2.150 -11.135 17.373 1.00 12.83 79 GLU B C 1
ATOM 1359 O O . GLU B 1 79 ? 1.094 -11.048 17.975 1.00 12.79 79 GLU B O 1
ATOM 1365 N N . ALA B 1 80 ? 3.304 -11.326 17.990 1.00 11.70 80 ALA B N 1
ATOM 1366 C CA . ALA B 1 80 ? 3.307 -11.456 19.419 1.00 11.79 80 ALA B CA 1
ATOM 1367 C C . ALA B 1 80 ? 2.994 -10.198 20.194 1.00 11.02 80 ALA B C 1
ATOM 1368 O O . ALA B 1 80 ? 2.400 -10.282 21.283 1.00 13.06 80 ALA B O 1
ATOM 1370 N N . VAL B 1 81 ? 3.439 -9.037 19.697 1.00 11.52 81 VAL B N 1
ATOM 1371 C CA . VAL B 1 81 ? 3.067 -7.754 20.242 1.00 10.37 81 VAL B CA 1
ATOM 1372 C C . VAL B 1 81 ? 1.545 -7.637 20.221 1.00 11.12 81 VAL B C 1
ATOM 1373 O O . VAL B 1 81 ? 0.891 -7.321 21.183 1.00 13.87 81 VAL B O 1
ATOM 1377 N N . GLU B 1 82 ? 0.947 -7.866 19.080 1.00 10.49 82 GLU B N 1
ATOM 1378 C CA . GLU B 1 82 ? -0.507 -7.659 18.991 1.00 11.41 82 GLU B CA 1
ATOM 1379 C C . GLU B 1 82 ? -1.372 -8.616 19.775 1.00 11.73 82 GLU B C 1
ATOM 1380 O O . GLU B 1 82 ? -2.438 -8.233 20.255 1.00 12.63 82 GLU B O 1
ATOM 1386 N N . GLN B 1 83 ? -0.919 -9.847 19.922 1.00 11.38 83 GLN B N 1
ATOM 1387 C CA . GLN B 1 83 ? -1.609 -10.906 20.613 1.00 12.12 83 GLN B CA 1
ATOM 1388 C C . GLN B 1 83 ? -1.133 -11.148 22.056 1.00 11.16 83 GLN B C 1
ATOM 1389 O O . GLN B 1 83 ? -1.548 -12.127 22.643 1.00 14.09 83 GLN B O 1
ATOM 1395 N N . ASP B 1 84 ? -0.238 -10.281 22.468 1.00 13.78 84 ASP B N 1
ATOM 1396 C CA . ASP B 1 84 ? 0.277 -10.231 23.827 1.00 14.60 84 ASP B CA 1
ATOM 1397 C C . ASP B 1 84 ? 0.902 -11.566 24.232 1.00 15.12 84 ASP B C 1
ATOM 1398 O O . ASP B 1 84 ? 0.707 -12.054 25.371 1.00 15.38 84 ASP B O 1
ATOM 1403 N N . THR B 1 85 ? 1.782 -12.080 23.393 1.00 14.04 85 THR B N 1
ATOM 1404 C CA . THR B 1 85 ? 2.573 -13.257 23.699 1.00 13.63 85 THR B CA 1
ATOM 1405 C C . THR B 1 85 ? 4.057 -12.968 23.580 1.00 12.15 85 THR B C 1
ATOM 1406 O O . THR B 1 85 ? 4.779 -13.880 23.207 1.00 13.29 85 THR B O 1
ATOM 1410 N N . LEU B 1 86 ? 4.442 -11.723 23.732 1.00 11.76 86 LEU B N 1
ATOM 1411 C CA . LEU B 1 86 ? 5.816 -11.300 23.515 1.00 13.39 86 LEU B CA 1
ATOM 1412 C C . LEU B 1 86 ? 6.704 -11.947 24.573 1.00 13.80 86 LEU B C 1
ATOM 1413 O O . LEU B 1 86 ? 7.828 -12.300 24.276 1.00 14.97 86 LEU B O 1
ATOM 1418 N N . GLN B 1 87 ? 6.207 -12.209 25.764 1.00 15.52 87 GLN B N 1
ATOM 1419 C CA . GLN B 1 87 ? 7.085 -12.865 26.757 1.00 16.12 87 GLN B CA 1
ATOM 1420 C C . GLN B 1 87 ? 7.480 -14.271 26.297 1.00 16.01 87 GLN B C 1
ATOM 1421 O O . GLN B 1 87 ? 8.568 -14.716 26.460 1.00 16.27 87 GLN B O 1
ATOM 1427 N N . GLU B 1 88 ? 6.556 -14.982 25.666 1.00 14.92 88 GLU B N 1
ATOM 1428 C CA . GLU B 1 88 ? 6.785 -16.313 25.149 1.00 14.31 88 GLU B CA 1
ATOM 1429 C C . GLU B 1 88 ? 7.637 -16.218 23.868 1.00 14.05 88 GLU B C 1
ATOM 1430 O O . GLU B 1 88 ? 8.560 -17.016 23.655 1.00 14.41 88 GLU B O 1
ATOM 1436 N N . PHE B 1 89 ? 7.337 -15.250 23.009 1.00 12.68 89 PHE B N 1
ATOM 1437 C CA . PHE B 1 89 ? 8.068 -15.132 21.770 1.00 12.70 89 PHE B CA 1
ATOM 1438 C C . PHE B 1 89 ? 9.580 -14.968 22.044 1.00 12.62 89 PHE B C 1
ATOM 1439 O O . PHE B 1 89 ? 10.406 -15.637 21.375 1.00 11.43 89 PHE B O 1
ATOM 1447 N N . LEU B 1 90 ? 9.845 -14.163 23.064 1.00 12.91 90 LEU B N 1
ATOM 1448 C CA . LEU B 1 90 ? 11.213 -13.749 23.364 1.00 13.06 90 LEU B CA 1
ATOM 1449 C C . LEU B 1 90 ? 11.870 -14.712 24.341 1.00 15.18 90 LEU B C 1
ATOM 1450 O O . LEU B 1 90 ? 13.051 -14.506 24.650 1.00 15.12 90 LEU B O 1
ATOM 1455 N N . LYS B 1 91 ? 11.165 -15.763 24.773 1.00 15.90 91 LYS B N 1
ATOM 1456 C CA . LYS B 1 91 ? 11.675 -16.817 25.649 1.00 17.41 91 LYS B CA 1
ATOM 1457 C C . LYS B 1 91 ? 12.023 -16.211 26.950 1.00 18.79 91 LYS B C 1
ATOM 1458 O O . LYS B 1 91 ? 13.013 -16.634 27.576 1.00 21.77 91 LYS B O 1
ATOM 1464 N N . LEU B 1 92 ? 11.291 -15.176 27.335 1.00 19.96 92 LEU B N 1
ATOM 1465 C CA . LEU B 1 92 ? 11.424 -14.578 28.674 1.00 19.28 92 LEU B CA 1
ATOM 1466 C C . LEU B 1 92 ? 10.437 -15.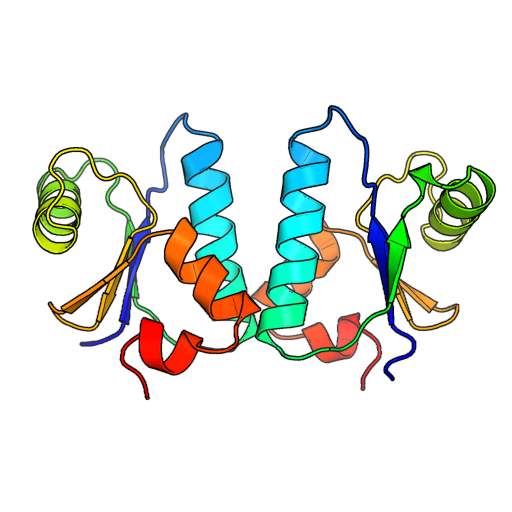231 29.657 1.00 23.07 92 LEU B C 1
ATOM 1467 O O . LEU B 1 92 ? 10.708 -15.262 30.861 1.00 23.88 92 LEU B O 1
ATOM 1472 N N . ALA B 1 93 ? 9.327 -15.792 29.183 1.00 22.58 93 ALA B N 1
ATOM 1473 C CA . ALA B 1 93 ? 8.218 -16.178 30.081 1.00 23.81 93 ALA B CA 1
ATOM 1474 C C . ALA B 1 93 ? 8.666 -17.117 31.219 1.00 25.13 93 ALA B C 1
ATOM 1475 O O . ALA B 1 93 ? 9.442 -18.052 30.945 1.00 29.72 93 ALA B O 1
#

InterPro domains:
  IPR006993 SH3-binding, glutamic acid-rich protein [PF04908] (3-93)
  IPR006993 SH3-binding, glutamic acid-rich protein [cd03030] (4-92)
  IPR036249 Thioredoxin-like superfamily [SSF52833] (2-92)
  IPR051033 SH3 domain-binding glutamic acid-rich protein [PTHR12232] (4-93)

Sequence (186 aa):
MSGLRVYSTSVTGSREIKSQQSEVTRILDGKRIQYQLVDISQDNALRDEMRTLAGNPKATPPQIVNGNHYCGDYELFVEAVEQDTLQEFLKLAMSGLRVYSTSVTGSREIKSQQSEVTRILDGKRIQYQLVDISQDNALRDEMRTLAGNPKATPPQIVNGNHYCGDYELFVEAVEQDTLQEFLKLA

Secondary structure (DSSP, 8-state):
---EEEEE-SS-S-HHHHHHHHHHHHHHHHTT---EEEETTS-HHHHHHHHHHTT-TT--S-EEEETTEEEEEHHHHHHHHHTT-HHHHTT--/--SEEEEE-SS-S-HHHHHHHHHHHHHHHHTT---EEEE-TT-HHHHHHHHHHTT-TT--S-EEEETTEEEEEHHHHHHHHHTT-HHHHTT--